Protein AF-R1G484-F1 (afdb_monomer)

Radius of gyration: 24.35 Å; Cα contacts (8 Å, |Δi|>4): 413; chains: 1; bounding box: 85×42×66 Å

Sequence (309 aa):
MDLLTDSPEEPVSDPAPTRPARVRVLLAAALGPLVTGYTAVAAGLALIALTAGRAVFSDTGVLLAAAPGWLAAHQVRLAIGGHPLGMLPLLPTLGVVALAARTASGAARRLGCRSFREALPVLVTITGAHAVFGLVVALCAQGSPVTANPVTAFVVPGLLAAAASCAGITRACGLPDVVEERLDPLALRGLRTGALGLAVLVACGAAVFTVATAVSWKTVSDVYEPGFGTSFGLFLLSVLYLPNAVAAALSFVTGPGFSIGGLDVGVFAYRGGAVPGVPLLGGLPEHHAGWWPALLVLPAAAGALAGWT

Foldseek 3Di:
DDDPPPDPPDPPDDDQDDPVLLVVLLVCLLCVLVVVLLVVQLVVQQVLQVQPPPHDDDSVVSSLVSLVVSLLLLVFFKAAQNHTDPDGQPQSVVVSLQSLLQSLLVSCVSRVPQAPVSSVSSLCSNLQSQLVSQLVSQVVCPPPSMHGDSNSSNPRSSVSSNVSSQNSSCVRRNHHPVVVVVDDPVNVLLVVLVVVLVVLLLVLLLVQLVVLLVVLVVLLVVLQDPGRSSNVVLVVVLVSNSSVSSVQSSCQLCFNHDDADQWTDHLVDTDDDDHDSGSSCSSPDPDHDPCSVVSVVSSVVSVVVSVVD

Organism: NCBI:txid1292037

pLDDT: mean 91.33, std 9.64, range [45.91, 98.75]

Mean predicted aligned error: 6.43 Å

InterPro domains:
  IPR045931 Cell division protein PerM [PF19877] (47-308)

Nearest PDB structures (foldseek):
  3vvo-assembly1_A  TM=2.211E-01  e=2.227E+00  Pyrococcus furiosus
  7lpd-assembly1_A  TM=2.829E-01  e=5.279E+00  Rattus norvegicus

Solvent-accessible surface area (backbone atoms only — not comparable to full-atom values): 15954 Å² total; per-residue (Å²): 138,84,79,80,80,79,70,81,77,74,80,79,72,79,77,78,71,49,71,72,58,49,52,52,45,46,50,48,42,29,46,46,52,53,53,54,48,35,49,50,39,22,50,51,49,43,53,42,36,74,40,26,91,84,53,84,76,46,72,68,57,31,56,60,51,13,48,62,46,41,38,33,29,43,67,28,61,39,24,51,81,83,42,71,51,69,94,62,46,41,40,50,31,56,50,54,35,52,45,32,12,50,37,30,21,50,39,31,58,76,61,66,34,73,37,36,76,69,30,42,64,51,39,52,42,32,14,50,41,36,14,51,49,31,25,50,49,22,60,70,24,62,94,46,68,57,33,42,55,40,67,51,24,22,48,40,31,16,52,48,35,34,54,19,15,50,56,14,31,34,74,61,26,38,66,45,67,80,54,54,79,69,50,52,72,67,55,56,49,50,53,51,36,49,52,50,29,50,50,49,42,47,50,51,8,38,50,52,41,51,50,35,35,60,76,26,38,66,55,24,56,69,53,53,56,97,48,71,22,62,34,49,45,47,50,50,52,31,59,34,31,40,57,49,50,24,50,39,33,27,31,26,41,68,49,82,17,43,74,49,90,60,21,37,48,36,41,88,49,66,39,81,47,72,67,79,91,44,46,72,56,32,36,60,77,90,66,80,55,94,63,45,56,63,46,45,51,56,50,52,49,36,49,53,58,40,72,73,110

Secondary structure (DSSP, 8-state):
------------PPPPPPHHHHHHHHHHHHHHHHHHHHHHHHHHHHHHHHH-TT----HHHHHHHHHHHHHHHTTPPEEETTEEP-S--HHHHHHHHHHHHHHHHHHHHHTT--STTTTHHHHHHHHHHHHHHHHHHHHHTTTSSEEE-HHHHHHHHHHHHHHHHHHHHHHHH-S-HHHHTT--HHHHHHHHHHHHHHHHHHHHHHHHHHHHHHHTHHHHHHTSPSSHHHHHHHHHHHHHTHHHHHHHHHHHHTSS-EEETTEEE-SS-EE-------GGGTT--SS--TTGGGGGHHHHHHHHHHHH-

Structure (mmCIF, N/CA/C/O backbone):
data_AF-R1G484-F1
#
_entry.id   AF-R1G484-F1
#
loop_
_atom_site.group_PDB
_atom_site.id
_atom_site.type_symbol
_atom_site.label_atom_id
_atom_site.label_alt_id
_atom_site.label_comp_id
_atom_site.label_asym_id
_atom_site.label_entity_id
_atom_site.label_seq_id
_atom_site.pdbx_PDB_ins_code
_atom_site.Cartn_x
_atom_site.Cartn_y
_atom_site.Cartn_z
_atom_site.occupancy
_atom_site.B_iso_or_equiv
_atom_site.auth_seq_id
_atom_site.auth_comp_id
_atom_site.auth_asym_id
_atom_site.auth_atom_id
_atom_site.pdbx_PDB_model_num
ATOM 1 N N . MET A 1 1 ? -57.219 -27.587 32.599 1.00 45.91 1 MET A N 1
ATOM 2 C CA . MET A 1 1 ? -56.778 -27.074 31.285 1.00 45.91 1 MET A CA 1
ATOM 3 C C . MET A 1 1 ? -55.932 -25.855 31.594 1.00 45.91 1 MET A C 1
ATOM 5 O O . MET A 1 1 ? -56.411 -24.734 31.509 1.00 45.91 1 MET A O 1
ATOM 9 N N . ASP A 1 2 ? -54.727 -26.119 32.102 1.00 46.44 2 ASP A N 1
ATOM 10 C CA . ASP A 1 2 ? -53.779 -25.099 32.544 1.00 46.44 2 ASP A CA 1
ATOM 11 C C . ASP A 1 2 ? -53.031 -24.576 31.323 1.00 46.44 2 ASP A C 1
ATOM 13 O O . ASP A 1 2 ? -52.266 -25.291 30.675 1.00 46.44 2 ASP A O 1
ATOM 17 N N . LEU A 1 3 ? -53.337 -23.332 30.968 1.00 50.00 3 LEU A N 1
ATOM 18 C CA . LEU A 1 3 ? -52.654 -22.576 29.932 1.00 50.00 3 LEU A CA 1
ATOM 19 C C . LEU A 1 3 ? -51.286 -22.151 30.475 1.00 50.00 3 LEU A C 1
ATOM 21 O O . LEU A 1 3 ? -51.179 -21.200 31.244 1.00 50.00 3 LEU A O 1
ATOM 25 N N . LEU A 1 4 ? -50.249 -22.884 30.066 1.00 53.34 4 LEU A N 1
ATOM 26 C CA . LEU A 1 4 ? -48.850 -22.469 30.134 1.00 53.34 4 LEU A CA 1
ATOM 27 C C . LEU A 1 4 ? -48.689 -21.150 29.366 1.00 53.34 4 LEU A C 1
ATOM 29 O O . LEU A 1 4 ? -48.627 -21.133 28.138 1.00 53.34 4 LEU A O 1
ATOM 33 N N . THR A 1 5 ? -48.652 -20.035 30.091 1.00 56.41 5 THR A N 1
ATOM 34 C CA . THR A 1 5 ? -48.144 -18.762 29.580 1.00 56.41 5 THR A CA 1
ATOM 35 C C . THR A 1 5 ? -46.628 -18.870 29.489 1.00 56.41 5 THR A C 1
ATOM 37 O O . THR A 1 5 ? -45.923 -18.674 30.478 1.00 56.41 5 THR A O 1
ATOM 40 N N . ASP A 1 6 ? -46.150 -19.240 28.307 1.00 55.50 6 ASP A N 1
ATOM 41 C CA . ASP A 1 6 ? -44.748 -19.142 27.921 1.00 55.50 6 ASP A CA 1
ATOM 42 C C . ASP A 1 6 ? -44.412 -17.650 27.765 1.00 55.50 6 ASP A C 1
ATOM 44 O O . ASP A 1 6 ? -44.771 -17.003 26.778 1.00 55.50 6 ASP A O 1
ATOM 48 N N . SER A 1 7 ? -43.850 -17.056 28.818 1.00 60.28 7 SER A N 1
ATOM 49 C CA . SER A 1 7 ? -43.328 -15.691 28.774 1.00 60.28 7 SER A CA 1
ATOM 50 C C . SER A 1 7 ? -42.097 -15.694 27.866 1.00 60.28 7 SER A C 1
ATOM 52 O O . SER A 1 7 ? -41.195 -16.490 28.119 1.00 60.28 7 SER A O 1
ATOM 54 N N . PRO A 1 8 ? -42.009 -14.830 26.840 1.00 58.59 8 PRO A N 1
ATOM 55 C CA . PRO A 1 8 ? -40.839 -14.801 25.974 1.00 58.59 8 PRO A CA 1
ATOM 56 C C . PRO A 1 8 ? -39.608 -14.446 26.817 1.00 58.59 8 PRO A C 1
ATOM 58 O O . PRO A 1 8 ? -39.553 -13.360 27.395 1.00 58.59 8 PRO A O 1
ATOM 61 N N . GLU A 1 9 ? -38.645 -15.367 26.917 1.00 57.41 9 GLU A N 1
ATOM 62 C CA . GLU A 1 9 ? -37.331 -15.096 27.503 1.00 57.41 9 GLU A CA 1
ATOM 63 C C . GLU A 1 9 ? -36.725 -13.889 26.779 1.00 57.41 9 GLU A C 1
ATOM 65 O O . GLU A 1 9 ? -36.392 -13.957 25.592 1.00 57.41 9 GLU A O 1
ATOM 70 N N . GLU A 1 10 ? -36.608 -12.755 27.478 1.00 59.72 10 GLU A N 1
ATOM 71 C CA . GLU A 1 10 ? -35.834 -11.631 26.967 1.00 59.72 10 GLU A CA 1
ATOM 72 C C . GLU A 1 10 ? -34.407 -12.124 26.690 1.00 59.72 10 GLU A C 1
ATOM 74 O O . GLU A 1 10 ? -33.797 -12.754 27.562 1.00 59.72 10 GLU A O 1
ATOM 79 N N . PRO A 1 11 ? -33.845 -11.859 25.498 1.00 54.53 11 PRO A N 1
ATOM 80 C CA . PRO A 1 11 ? -32.488 -12.274 25.196 1.00 54.53 11 PRO A CA 1
ATOM 81 C C . PRO A 1 11 ? -31.546 -11.600 26.193 1.00 54.53 11 PRO A C 1
ATOM 83 O O . PRO A 1 11 ? -31.390 -10.377 26.183 1.00 54.53 11 PRO A O 1
ATOM 86 N N . VAL A 1 12 ? -30.924 -12.407 27.057 1.00 59.28 12 VAL A N 1
ATOM 87 C CA . VAL A 1 12 ? -29.908 -11.973 28.019 1.00 59.28 12 VAL A CA 1
ATOM 88 C C . VAL A 1 12 ? -28.834 -11.208 27.250 1.00 59.28 12 VAL A C 1
ATOM 90 O O . VAL A 1 12 ? -28.049 -11.788 26.501 1.00 59.28 12 VAL A O 1
ATOM 93 N N . SER A 1 13 ? -28.825 -9.881 27.383 1.00 61.78 13 SER A N 1
ATOM 94 C CA . SER A 1 13 ? -27.806 -9.051 26.755 1.00 61.78 13 SER A CA 1
ATOM 95 C C . SER A 1 13 ? -26.466 -9.357 27.412 1.00 61.78 13 SER A C 1
ATOM 97 O O . SER A 1 13 ? -26.342 -9.183 28.628 1.00 61.78 13 SER A O 1
ATOM 99 N N . ASP A 1 14 ? -25.473 -9.781 26.627 1.00 66.81 14 ASP A N 1
ATOM 100 C CA . ASP A 1 14 ? -24.121 -10.003 27.140 1.00 66.81 14 ASP A CA 1
ATOM 101 C C . ASP A 1 14 ? -23.646 -8.773 27.937 1.00 66.81 14 ASP A C 1
ATOM 103 O O . ASP A 1 14 ? -23.777 -7.635 27.462 1.00 66.81 14 ASP A O 1
ATOM 107 N N . PRO A 1 15 ? -23.102 -8.965 29.152 1.00 69.12 15 PRO A N 1
ATOM 108 C CA . PRO A 1 15 ? -22.669 -7.857 29.983 1.00 69.12 15 PRO A CA 1
ATOM 109 C C . PRO A 1 15 ? -21.567 -7.059 29.279 1.00 69.12 15 PRO A C 1
ATOM 111 O O . PRO A 1 15 ? -20.618 -7.618 28.723 1.00 69.12 15 PRO A O 1
ATOM 114 N N . ALA A 1 16 ? -21.677 -5.728 29.336 1.00 76.38 16 ALA A N 1
ATOM 115 C CA . ALA A 1 16 ? -20.684 -4.829 28.760 1.00 76.38 16 ALA A CA 1
ATOM 116 C C . ALA A 1 16 ? -19.271 -5.141 29.304 1.00 76.38 16 ALA A C 1
ATOM 118 O O . ALA A 1 16 ? -19.112 -5.434 30.496 1.00 76.38 16 ALA A O 1
ATOM 119 N N . PRO A 1 17 ? -18.219 -5.055 28.467 1.00 80.50 17 PRO A N 1
ATOM 120 C CA . PRO A 1 17 ? -16.871 -5.424 28.877 1.00 80.50 17 PRO A CA 1
ATOM 121 C C . PRO A 1 17 ? -16.382 -4.554 30.037 1.00 80.50 17 PRO A C 1
ATOM 123 O O . PRO A 1 17 ? -16.516 -3.327 30.039 1.00 80.50 17 PRO A O 1
ATOM 126 N N . THR A 1 18 ? -15.737 -5.191 31.013 1.00 89.06 18 THR A N 1
ATOM 127 C CA . THR A 1 18 ? -15.148 -4.490 32.158 1.00 89.06 18 THR A CA 1
ATOM 128 C C . THR A 1 18 ? -14.039 -3.529 31.706 1.00 89.06 18 THR A C 1
ATOM 130 O O . THR A 1 18 ? -13.366 -3.748 30.694 1.00 89.06 18 THR A O 1
ATOM 133 N N . ARG A 1 19 ? -13.789 -2.458 32.476 1.00 90.31 19 ARG A N 1
ATOM 134 C CA . ARG A 1 19 ? -12.693 -1.502 32.208 1.00 90.31 19 ARG A CA 1
ATOM 135 C C . ARG A 1 19 ? -11.336 -2.170 31.905 1.00 90.31 19 ARG A C 1
ATOM 137 O O . ARG A 1 19 ? -10.742 -1.808 30.889 1.00 90.31 19 ARG A O 1
ATOM 144 N N . PRO A 1 20 ? -10.836 -3.141 32.699 1.00 92.31 20 PRO A N 1
ATOM 145 C CA . PRO A 1 20 ? -9.557 -3.788 32.399 1.00 92.31 20 PRO A CA 1
ATOM 146 C C . PRO A 1 20 ? -9.595 -4.606 31.101 1.00 92.31 20 PRO A C 1
ATOM 148 O O . PRO A 1 20 ? -8.614 -4.611 30.356 1.00 92.31 20 PRO A O 1
ATOM 151 N N . ALA A 1 21 ? -10.719 -5.255 30.780 1.00 91.75 21 ALA A N 1
ATOM 152 C CA . ALA A 1 21 ? -10.876 -5.962 29.510 1.00 91.75 21 ALA A CA 1
ATOM 153 C C . ALA A 1 21 ? -10.823 -4.990 28.321 1.00 91.75 21 ALA A C 1
ATOM 155 O O . ALA A 1 21 ? -10.115 -5.247 27.346 1.00 91.75 21 ALA A O 1
ATOM 156 N N . ARG A 1 22 ? -11.482 -3.830 28.436 1.00 94.31 22 ARG A N 1
ATOM 157 C CA . ARG A 1 22 ? -11.455 -2.781 27.408 1.00 94.31 22 ARG A CA 1
ATOM 158 C C . ARG A 1 22 ? -10.043 -2.259 27.149 1.00 94.31 22 ARG A C 1
ATOM 160 O O . ARG A 1 22 ? -9.629 -2.185 25.995 1.00 94.31 22 ARG A O 1
ATOM 167 N N . VAL A 1 23 ? -9.288 -1.953 28.207 1.00 96.25 23 VAL A N 1
ATOM 168 C CA . VAL A 1 23 ? -7.892 -1.493 28.094 1.00 96.25 23 VAL A CA 1
ATOM 169 C C . VAL A 1 23 ? -7.020 -2.541 27.401 1.00 96.25 23 VAL A C 1
ATOM 171 O O . VAL A 1 23 ? -6.266 -2.196 26.495 1.00 96.25 23 VAL A O 1
ATOM 174 N N . ARG A 1 24 ? -7.159 -3.825 27.756 1.00 96.94 24 ARG A N 1
ATOM 175 C CA . ARG A 1 24 ? -6.406 -4.916 27.112 1.00 96.94 24 ARG A CA 1
ATOM 176 C C . ARG A 1 24 ? -6.698 -5.027 25.618 1.00 96.94 24 ARG A C 1
ATOM 178 O O . ARG A 1 24 ? -5.766 -5.208 24.839 1.00 96.94 24 ARG A O 1
ATOM 185 N N . VAL A 1 25 ? -7.964 -4.914 25.212 1.00 97.50 25 VAL A N 1
ATOM 186 C CA . VAL A 1 25 ? -8.344 -4.964 23.791 1.00 97.50 25 VAL A CA 1
ATOM 187 C C . VAL A 1 25 ? -7.767 -3.773 23.031 1.00 97.50 25 VAL A C 1
ATOM 189 O O . VAL A 1 25 ? -7.199 -3.966 21.959 1.00 97.50 25 VAL A O 1
ATOM 192 N N . LEU A 1 26 ? -7.857 -2.564 23.590 1.00 97.69 26 LEU A N 1
ATOM 193 C CA . LEU A 1 26 ? -7.294 -1.362 22.969 1.00 97.69 26 LEU A CA 1
ATOM 194 C C . LEU A 1 26 ? -5.767 -1.435 22.859 1.00 97.69 26 LEU A C 1
ATOM 196 O O . LEU A 1 26 ? -5.220 -1.128 21.804 1.00 97.69 26 LEU A O 1
ATOM 200 N N . LEU A 1 27 ? -5.080 -1.911 23.901 1.00 97.62 27 LEU A N 1
ATOM 201 C CA . LEU A 1 27 ? -3.629 -2.091 23.881 1.00 97.62 27 LEU A CA 1
ATOM 202 C C . LEU A 1 27 ? -3.200 -3.132 22.837 1.00 97.62 27 LEU A C 1
ATOM 204 O O . LEU A 1 27 ? -2.270 -2.891 22.071 1.00 97.62 27 LEU A O 1
ATOM 208 N N . ALA A 1 28 ? -3.904 -4.264 22.761 1.00 97.62 28 ALA A N 1
ATOM 209 C CA . ALA A 1 28 ? -3.649 -5.282 21.746 1.00 97.62 28 ALA A CA 1
ATOM 210 C C . ALA A 1 28 ? -3.916 -4.757 20.325 1.00 97.62 28 ALA A C 1
ATOM 212 O O . ALA A 1 28 ? -3.154 -5.057 19.408 1.00 97.62 28 ALA A O 1
ATOM 213 N N . ALA A 1 29 ? -4.961 -3.946 20.140 1.00 97.38 29 ALA A N 1
ATOM 214 C CA . ALA A 1 29 ? -5.272 -3.313 18.860 1.00 97.38 29 ALA A CA 1
ATOM 215 C C . ALA A 1 29 ? -4.218 -2.270 18.452 1.00 97.38 29 ALA A C 1
ATOM 217 O O . ALA A 1 29 ? -3.897 -2.175 17.270 1.00 97.38 29 ALA A O 1
ATOM 218 N N . ALA A 1 30 ? -3.664 -1.531 19.418 1.00 97.06 30 ALA A N 1
ATOM 219 C CA . ALA A 1 30 ? -2.594 -0.561 19.205 1.00 97.06 30 ALA A CA 1
ATOM 220 C C . ALA A 1 30 ? -1.276 -1.237 18.814 1.00 97.06 30 ALA A C 1
ATOM 222 O O . ALA A 1 30 ? -0.682 -0.901 17.795 1.00 97.06 30 ALA A O 1
ATOM 223 N N . LEU A 1 31 ? -0.817 -2.185 19.637 1.00 98.00 31 LEU A N 1
ATOM 224 C CA . LEU A 1 31 ? 0.526 -2.756 19.539 1.00 98.00 31 LEU A CA 1
ATOM 225 C C . LEU A 1 31 ? 0.607 -3.920 18.554 1.00 98.00 31 LEU A C 1
ATOM 227 O O . LEU A 1 31 ? 1.648 -4.111 17.932 1.00 98.00 31 LEU A O 1
ATOM 231 N N . GLY A 1 32 ? -0.474 -4.688 18.394 1.00 97.50 32 GLY A N 1
ATOM 232 C CA . GLY A 1 32 ? -0.505 -5.876 17.540 1.00 97.50 32 GLY A CA 1
ATOM 233 C C . GLY A 1 32 ? -0.027 -5.592 16.112 1.00 97.50 32 GLY A C 1
ATOM 234 O O . GLY A 1 32 ? 0.962 -6.189 15.695 1.00 97.50 32 GLY A O 1
ATOM 235 N N . PRO A 1 33 ? -0.649 -4.649 15.376 1.00 97.44 33 PRO A N 1
ATOM 236 C CA . PRO A 1 33 ? -0.211 -4.290 14.029 1.00 97.44 33 PRO A CA 1
ATOM 237 C C . PRO A 1 33 ? 1.232 -3.783 13.954 1.00 97.44 33 PRO A C 1
ATOM 239 O O . PRO A 1 33 ? 1.942 -4.132 13.013 1.00 97.44 33 PRO A O 1
ATOM 242 N N . LEU A 1 34 ? 1.676 -3.001 14.945 1.00 97.94 34 LEU A N 1
ATOM 243 C CA . LEU A 1 34 ? 3.036 -2.458 14.990 1.00 97.94 34 LEU A CA 1
ATOM 244 C C . LEU A 1 34 ? 4.065 -3.580 15.107 1.00 97.94 34 LEU A C 1
ATOM 246 O O . LEU A 1 34 ? 4.967 -3.669 14.277 1.00 97.94 34 LEU A O 1
ATOM 250 N N . VAL A 1 35 ? 3.885 -4.465 16.092 1.00 97.69 35 VAL A N 1
ATOM 251 C CA . VAL A 1 35 ? 4.778 -5.603 16.339 1.00 97.69 35 VAL A CA 1
ATOM 252 C C . VAL A 1 35 ? 4.749 -6.558 15.155 1.00 97.69 35 VAL A C 1
ATOM 254 O O . VAL A 1 35 ? 5.799 -6.883 14.618 1.00 97.69 35 VAL A O 1
ATOM 257 N N . THR A 1 36 ? 3.565 -6.963 14.687 1.00 97.88 36 THR A N 1
ATOM 258 C CA . THR A 1 36 ? 3.448 -7.867 13.536 1.00 97.88 36 THR A CA 1
ATOM 259 C C . THR A 1 36 ? 4.088 -7.274 12.281 1.00 97.88 36 THR A C 1
ATOM 261 O O . THR A 1 36 ? 4.829 -7.976 11.598 1.00 97.88 36 THR A O 1
ATOM 264 N N . GLY A 1 37 ? 3.854 -5.992 11.988 1.00 97.00 37 GLY A N 1
ATOM 265 C CA . GLY A 1 37 ? 4.465 -5.315 10.845 1.00 97.00 37 GLY A CA 1
ATOM 266 C C . GLY A 1 37 ? 5.987 -5.233 10.966 1.00 97.00 37 GLY A C 1
ATOM 267 O O . GLY A 1 37 ? 6.695 -5.562 10.018 1.00 97.00 37 GLY A O 1
ATOM 268 N N . TYR A 1 38 ? 6.499 -4.855 12.139 1.00 97.44 38 TYR A N 1
ATOM 269 C CA . TYR A 1 38 ? 7.939 -4.758 12.387 1.00 97.44 38 TYR A CA 1
ATOM 270 C C . TYR A 1 38 ? 8.621 -6.122 12.279 1.00 97.44 38 TYR A C 1
ATOM 272 O O . TYR A 1 38 ? 9.627 -6.262 11.586 1.00 97.44 38 TYR A O 1
ATOM 280 N N . THR A 1 39 ? 8.043 -7.148 12.908 1.00 97.19 39 THR A N 1
ATOM 281 C CA . THR A 1 39 ? 8.541 -8.523 12.842 1.00 97.19 39 THR A CA 1
ATOM 282 C C . THR A 1 39 ? 8.493 -9.068 11.420 1.00 97.19 39 THR A C 1
ATOM 284 O O . THR A 1 39 ? 9.441 -9.727 11.014 1.00 97.19 39 THR A O 1
ATOM 287 N N . ALA A 1 40 ? 7.451 -8.777 10.635 1.00 97.00 40 ALA A N 1
ATOM 288 C CA . ALA A 1 40 ? 7.377 -9.212 9.240 1.00 97.00 40 ALA A CA 1
ATOM 289 C C . ALA A 1 40 ? 8.494 -8.591 8.383 1.00 97.00 40 ALA A C 1
ATOM 291 O O . ALA A 1 40 ? 9.138 -9.298 7.607 1.00 97.00 40 ALA A O 1
ATOM 292 N N . VAL A 1 41 ? 8.769 -7.293 8.558 1.00 96.38 41 VAL A N 1
ATOM 293 C CA . VAL A 1 41 ? 9.888 -6.615 7.883 1.00 96.38 41 VAL A CA 1
ATOM 294 C C . VAL A 1 41 ? 11.227 -7.198 8.336 1.00 96.38 41 VAL A C 1
ATOM 296 O O . VAL A 1 41 ? 12.044 -7.566 7.493 1.00 96.38 41 VAL A O 1
ATOM 299 N N . ALA A 1 42 ? 11.443 -7.335 9.647 1.00 95.69 42 ALA A N 1
ATOM 300 C CA . ALA A 1 42 ? 12.666 -7.909 10.202 1.00 95.69 42 ALA A CA 1
ATOM 301 C C . ALA A 1 42 ? 12.896 -9.346 9.710 1.00 95.69 42 ALA A C 1
ATOM 303 O O . ALA A 1 42 ? 14.005 -9.681 9.311 1.00 95.69 42 ALA A O 1
ATOM 304 N N . ALA A 1 43 ? 11.853 -10.178 9.666 1.00 94.44 43 ALA A N 1
ATOM 305 C CA . ALA A 1 43 ? 11.929 -11.546 9.162 1.00 94.44 43 ALA A CA 1
ATOM 306 C C . ALA A 1 43 ? 12.272 -11.588 7.665 1.00 94.44 43 ALA A C 1
ATOM 308 O O . ALA A 1 43 ? 13.098 -12.399 7.253 1.00 94.44 43 ALA A O 1
ATOM 309 N N . GLY A 1 44 ? 11.691 -10.696 6.854 1.00 92.06 44 GLY A N 1
ATOM 310 C CA . GLY A 1 44 ? 12.041 -10.567 5.438 1.00 92.06 44 GLY A CA 1
ATOM 311 C C . GLY A 1 44 ? 13.505 -10.167 5.237 1.00 92.06 44 GLY A C 1
ATOM 312 O O . GLY A 1 44 ? 14.216 -10.802 4.462 1.00 92.06 44 GLY A O 1
ATOM 313 N N . LEU A 1 45 ? 13.982 -9.166 5.983 1.00 91.25 45 LEU A N 1
ATOM 314 C CA . LEU A 1 45 ? 15.384 -8.739 5.948 1.00 91.25 45 LEU A CA 1
ATOM 315 C C . LEU A 1 45 ? 16.335 -9.832 6.452 1.00 91.25 45 LEU A C 1
ATOM 317 O O . LEU A 1 45 ? 17.376 -10.050 5.836 1.00 91.25 45 LEU A O 1
ATOM 321 N N . ALA A 1 46 ? 15.969 -10.553 7.516 1.00 91.12 46 ALA A N 1
ATOM 322 C CA . ALA A 1 46 ? 16.727 -11.697 8.013 1.00 91.12 46 ALA A CA 1
ATOM 323 C C . ALA A 1 46 ? 16.842 -12.782 6.942 1.00 91.12 46 ALA A C 1
ATOM 325 O O . ALA A 1 46 ? 17.937 -13.266 6.681 1.00 91.12 46 ALA A O 1
ATOM 326 N N . LEU A 1 47 ? 15.735 -13.132 6.282 1.00 89.94 47 LEU A N 1
ATOM 327 C CA . LEU A 1 47 ? 15.721 -14.145 5.230 1.00 89.94 47 LEU A CA 1
ATOM 328 C C . LEU A 1 47 ? 16.621 -13.750 4.050 1.00 89.94 47 LEU A C 1
ATOM 330 O O . LEU A 1 47 ? 17.376 -14.579 3.544 1.00 89.94 47 LEU A O 1
ATOM 334 N N . ILE A 1 48 ? 16.596 -12.479 3.641 1.00 87.38 48 ILE A N 1
ATOM 335 C CA . ILE A 1 48 ? 17.505 -11.962 2.608 1.00 87.38 48 ILE A CA 1
ATOM 336 C C . ILE A 1 48 ? 18.961 -12.046 3.085 1.00 87.38 48 ILE A C 1
ATOM 338 O O . ILE A 1 48 ? 19.813 -12.554 2.363 1.00 87.38 48 ILE A O 1
ATOM 342 N N . ALA A 1 49 ? 19.256 -11.600 4.307 1.00 87.12 49 ALA A N 1
ATOM 343 C CA . ALA A 1 49 ? 20.612 -11.613 4.851 1.00 87.12 49 ALA A CA 1
ATOM 344 C C . ALA A 1 49 ? 21.172 -13.038 5.013 1.00 87.12 49 ALA A C 1
ATOM 346 O O . ALA A 1 49 ? 22.346 -13.260 4.736 1.00 87.12 49 ALA A O 1
ATOM 347 N N . LEU A 1 50 ? 20.337 -14.005 5.405 1.00 88.25 50 LEU A N 1
ATOM 348 C CA . LEU A 1 50 ? 20.711 -15.417 5.551 1.00 88.25 50 LEU A CA 1
ATOM 349 C C . LEU A 1 50 ? 20.937 -16.116 4.208 1.00 88.25 50 LEU A C 1
ATOM 351 O O . LEU A 1 50 ? 21.714 -17.064 4.127 1.00 88.25 50 LEU A O 1
ATOM 355 N N . THR A 1 51 ? 20.248 -15.677 3.156 1.00 85.44 51 THR A N 1
ATOM 356 C CA . THR A 1 51 ? 20.396 -16.258 1.815 1.00 85.44 51 THR A CA 1
ATOM 357 C C . THR A 1 51 ? 21.509 -15.584 1.013 1.00 85.44 51 THR A C 1
ATOM 359 O O . THR A 1 51 ? 22.066 -16.199 0.102 1.00 85.44 51 THR A O 1
ATOM 362 N N . ALA A 1 52 ? 21.884 -14.350 1.361 1.00 80.50 52 ALA A N 1
ATOM 363 C CA . ALA A 1 52 ? 22.958 -13.602 0.724 1.00 80.50 52 ALA A CA 1
ATOM 364 C C . ALA A 1 52 ? 24.338 -14.212 1.034 1.00 80.50 52 ALA A C 1
ATOM 366 O O . ALA A 1 52 ? 24.911 -13.996 2.096 1.00 80.50 52 ALA A O 1
ATOM 367 N N . GLY A 1 53 ? 24.932 -14.906 0.058 1.00 69.69 53 GLY A N 1
ATOM 368 C CA . GLY A 1 53 ? 26.207 -15.625 0.226 1.00 69.69 53 GLY A CA 1
ATOM 369 C C . GLY A 1 53 ? 27.446 -14.767 0.535 1.00 69.69 53 GLY A C 1
ATOM 370 O O . GLY A 1 53 ? 28.524 -15.317 0.729 1.00 69.69 53 GLY A O 1
ATOM 371 N N . ARG A 1 54 ? 27.321 -13.434 0.565 1.00 67.62 54 ARG A N 1
ATOM 372 C CA . ARG A 1 54 ? 28.399 -12.488 0.916 1.00 67.62 54 ARG A CA 1
ATOM 373 C C . ARG A 1 54 ? 28.042 -11.551 2.076 1.00 67.62 54 ARG A C 1
ATOM 375 O O . ARG A 1 54 ? 28.839 -10.673 2.398 1.00 67.62 54 ARG A O 1
ATOM 382 N N . ALA A 1 55 ? 26.860 -11.685 2.677 1.00 70.75 55 ALA A N 1
ATOM 383 C CA . ALA A 1 55 ? 26.459 -10.829 3.788 1.00 70.75 55 ALA A CA 1
ATOM 384 C C . ALA A 1 55 ? 26.987 -11.384 5.116 1.00 70.75 55 ALA A C 1
ATOM 386 O O . ALA A 1 55 ? 26.866 -12.575 5.396 1.00 70.75 55 ALA A O 1
ATOM 387 N N . VAL A 1 56 ? 27.534 -10.511 5.964 1.00 75.38 56 VAL A N 1
ATOM 388 C CA . VAL A 1 56 ? 27.762 -10.843 7.375 1.00 75.38 56 VAL A CA 1
ATOM 389 C C . VAL A 1 56 ? 26.436 -10.646 8.096 1.00 75.38 56 VAL A C 1
ATOM 391 O O . VAL A 1 56 ? 25.962 -9.519 8.246 1.00 75.38 56 VAL A O 1
ATOM 394 N N . PHE A 1 57 ? 25.811 -11.748 8.495 1.00 83.69 57 PHE A N 1
ATOM 395 C CA . PHE A 1 57 ? 24.545 -11.705 9.212 1.00 83.69 57 PHE A CA 1
ATOM 396 C C . PHE A 1 57 ? 24.723 -11.052 10.593 1.00 83.69 57 PHE A C 1
ATOM 398 O O . PHE A 1 57 ? 25.670 -11.348 11.320 1.00 83.69 57 PHE A O 1
ATOM 405 N N . SER A 1 58 ? 23.805 -10.154 10.951 1.00 87.88 58 SER A N 1
ATOM 406 C CA . SER A 1 58 ? 23.784 -9.471 12.244 1.00 87.88 58 SER A CA 1
ATOM 407 C C . SER A 1 58 ? 22.344 -9.305 12.709 1.00 87.88 58 SER A C 1
ATOM 409 O O . SER A 1 58 ? 21.581 -8.567 12.084 1.00 87.88 58 SER A O 1
ATOM 411 N N . ASP A 1 59 ? 21.989 -9.939 13.827 1.00 86.88 59 ASP A N 1
ATOM 412 C CA . ASP A 1 59 ? 20.652 -9.830 14.426 1.00 86.88 59 ASP A CA 1
ATOM 413 C C . ASP A 1 59 ? 20.298 -8.374 14.739 1.00 86.88 59 ASP A C 1
ATOM 415 O O . ASP A 1 59 ? 19.247 -7.865 14.343 1.00 86.88 59 ASP A O 1
ATOM 419 N N . THR A 1 60 ? 21.222 -7.665 15.391 1.00 88.44 60 THR A N 1
ATOM 420 C CA . THR A 1 60 ? 21.072 -6.243 15.713 1.00 88.44 60 THR A CA 1
ATOM 421 C C . THR A 1 60 ? 20.948 -5.402 14.446 1.00 88.44 60 THR A C 1
ATOM 423 O O . THR A 1 60 ? 20.105 -4.510 14.387 1.00 88.44 60 THR A O 1
ATOM 426 N N . GLY A 1 61 ? 21.739 -5.701 13.410 1.00 87.31 61 GLY A N 1
ATOM 427 C CA . GLY A 1 61 ? 21.661 -5.011 12.123 1.00 87.31 61 GLY A CA 1
ATOM 428 C C . GLY A 1 61 ? 20.298 -5.178 11.450 1.00 87.31 61 GLY A C 1
ATOM 429 O O . GLY A 1 61 ? 19.716 -4.193 10.999 1.00 87.31 61 GLY A O 1
ATOM 430 N N . VAL A 1 62 ? 19.749 -6.396 11.444 1.00 91.25 62 VAL A N 1
ATOM 431 C CA . VAL A 1 62 ? 18.412 -6.690 10.903 1.00 91.25 62 VAL A CA 1
ATOM 432 C C . VAL A 1 62 ? 17.331 -5.950 11.683 1.00 91.25 62 VAL A C 1
ATOM 434 O O . VAL A 1 62 ? 16.462 -5.318 11.078 1.00 91.25 62 VAL A O 1
ATOM 437 N N . LEU A 1 63 ? 17.386 -5.994 13.016 1.00 90.94 63 LEU A N 1
ATOM 438 C CA . LEU A 1 63 ? 16.416 -5.300 13.857 1.00 90.94 63 LEU A CA 1
ATOM 439 C C . LEU A 1 63 ? 16.479 -3.790 13.638 1.00 90.94 63 LEU A C 1
ATOM 441 O O . LEU A 1 63 ? 15.431 -3.178 13.476 1.00 90.94 63 LEU A O 1
ATOM 445 N N . LEU A 1 64 ? 17.666 -3.187 13.566 1.00 91.06 64 LEU A N 1
ATOM 446 C CA . LEU A 1 64 ? 17.809 -1.755 13.289 1.00 91.06 64 LEU A CA 1
ATOM 447 C C . LEU A 1 64 ? 17.338 -1.388 11.872 1.00 91.06 64 LEU A C 1
ATOM 449 O O . LEU A 1 64 ? 16.677 -0.366 11.698 1.00 91.06 64 LEU A O 1
ATOM 453 N N . ALA A 1 65 ? 17.608 -2.230 10.871 1.00 91.94 65 ALA A N 1
ATOM 454 C CA . ALA A 1 65 ? 17.168 -2.019 9.489 1.00 91.94 65 ALA A CA 1
ATOM 455 C C . ALA A 1 65 ? 15.650 -2.203 9.299 1.00 91.94 65 ALA A C 1
ATOM 457 O O . ALA A 1 65 ? 15.059 -1.618 8.386 1.00 91.94 65 ALA A O 1
ATOM 458 N N . ALA A 1 66 ? 14.991 -2.960 10.177 1.00 95.38 66 ALA A N 1
ATOM 459 C CA . ALA A 1 66 ? 13.544 -3.121 10.140 1.00 95.38 66 ALA A CA 1
ATOM 460 C C . ALA A 1 66 ? 12.793 -1.820 10.457 1.00 95.38 66 ALA A C 1
ATOM 462 O O . ALA A 1 66 ? 11.679 -1.637 9.972 1.00 95.38 66 ALA A O 1
AT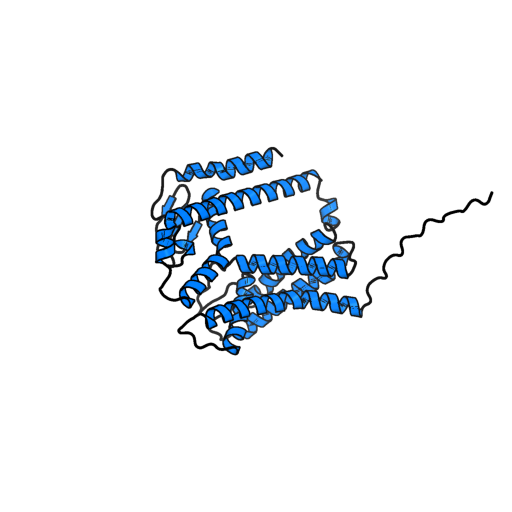OM 463 N N . ALA A 1 67 ? 13.400 -0.887 11.196 1.00 95.31 67 ALA A N 1
ATOM 464 C CA . ALA A 1 67 ? 12.784 0.395 11.526 1.00 95.31 67 ALA A CA 1
ATOM 465 C C . ALA A 1 67 ? 12.500 1.263 10.275 1.00 95.31 67 ALA A C 1
ATOM 467 O O . ALA A 1 67 ? 11.330 1.567 10.016 1.00 95.31 67 ALA A O 1
ATOM 468 N N . PRO A 1 68 ? 13.492 1.608 9.425 1.00 94.50 68 PRO A N 1
ATOM 469 C CA . PRO A 1 68 ? 13.211 2.284 8.160 1.00 94.50 68 PRO A CA 1
ATOM 470 C C . PRO A 1 68 ? 12.380 1.412 7.205 1.00 94.50 68 PRO A C 1
ATOM 472 O O . PRO A 1 68 ? 11.542 1.943 6.481 1.00 94.50 68 PRO A O 1
ATOM 475 N N . GLY A 1 69 ? 12.522 0.081 7.235 1.00 95.81 69 GLY A N 1
ATOM 476 C CA . GLY A 1 69 ? 11.663 -0.814 6.451 1.00 95.81 69 GLY A CA 1
ATOM 477 C C . GLY A 1 69 ? 10.178 -0.742 6.849 1.00 95.81 69 GLY A C 1
ATOM 478 O O . GLY A 1 69 ? 9.302 -0.762 5.984 1.00 95.81 69 GLY A O 1
ATOM 479 N N . TRP A 1 70 ? 9.877 -0.578 8.139 1.00 97.69 70 TRP A N 1
ATOM 480 C CA . TRP A 1 70 ? 8.517 -0.373 8.643 1.00 97.69 70 TRP A CA 1
ATOM 481 C C . TRP A 1 70 ? 7.934 0.961 8.161 1.00 97.69 70 TRP A C 1
ATOM 483 O O . TRP A 1 70 ? 6.779 1.012 7.731 1.00 97.69 70 TRP A O 1
ATOM 493 N N . LEU A 1 71 ? 8.743 2.026 8.163 1.00 97.44 71 LEU A N 1
ATOM 494 C CA . LEU A 1 71 ? 8.369 3.326 7.596 1.00 97.44 71 LEU A CA 1
ATOM 495 C C . LEU A 1 71 ? 8.092 3.225 6.087 1.00 97.44 71 LEU A C 1
ATOM 497 O O . LEU A 1 71 ? 7.067 3.724 5.619 1.00 97.44 71 LEU A O 1
ATOM 501 N N . ALA A 1 72 ? 8.943 2.514 5.340 1.00 97.06 72 ALA A N 1
ATOM 502 C CA . ALA A 1 72 ? 8.737 2.261 3.914 1.00 97.06 72 ALA A CA 1
ATOM 503 C C . ALA A 1 72 ? 7.433 1.497 3.642 1.00 97.06 72 ALA A C 1
ATOM 505 O O . ALA A 1 72 ? 6.696 1.848 2.720 1.00 97.06 72 ALA A O 1
ATOM 506 N N . ALA A 1 73 ? 7.096 0.504 4.473 1.00 97.44 73 ALA A N 1
ATOM 507 C CA . ALA A 1 73 ? 5.827 -0.214 4.364 1.00 97.44 73 ALA A CA 1
ATOM 508 C C . ALA A 1 73 ? 4.608 0.709 4.549 1.00 97.44 73 ALA A C 1
ATOM 510 O O . ALA A 1 73 ? 3.562 0.460 3.955 1.00 97.44 73 ALA A O 1
ATOM 511 N N . HIS A 1 74 ? 4.750 1.807 5.294 1.00 97.38 74 HIS A N 1
ATOM 512 C CA . HIS A 1 74 ? 3.723 2.838 5.463 1.00 97.38 74 HIS A CA 1
ATOM 513 C C . HIS A 1 74 ? 3.842 3.990 4.455 1.00 97.38 74 HIS A C 1
ATOM 515 O O . HIS A 1 74 ? 3.205 5.018 4.648 1.00 97.38 74 HIS A O 1
ATOM 521 N N . GLN A 1 75 ? 4.628 3.843 3.383 1.00 97.25 75 GLN A N 1
ATOM 522 C CA . GLN A 1 75 ? 4.839 4.874 2.355 1.00 97.25 75 GLN A CA 1
ATOM 523 C C . GLN A 1 75 ? 5.454 6.181 2.888 1.00 97.25 75 GLN A C 1
ATOM 525 O O . GLN A 1 75 ? 5.314 7.246 2.282 1.00 97.25 75 GLN A O 1
ATOM 530 N N . VAL A 1 76 ? 6.173 6.120 4.011 1.00 97.00 76 VAL A N 1
ATOM 531 C CA . VAL A 1 76 ? 6.973 7.253 4.485 1.00 97.00 76 VAL A CA 1
ATOM 532 C C . VAL A 1 76 ? 8.220 7.347 3.614 1.00 97.00 76 VAL A C 1
ATOM 534 O O . VAL A 1 76 ? 9.014 6.409 3.549 1.00 97.00 76 VAL A O 1
ATOM 537 N N . ARG A 1 77 ? 8.403 8.491 2.947 1.00 94.25 77 ARG A N 1
ATOM 538 C CA . ARG A 1 77 ? 9.557 8.725 2.075 1.00 94.25 77 ARG A CA 1
ATOM 539 C C . ARG A 1 77 ? 10.849 8.676 2.889 1.00 94.25 77 ARG A C 1
ATOM 541 O O . ARG A 1 77 ? 11.067 9.502 3.775 1.00 94.25 77 ARG A O 1
ATOM 548 N N . LEU A 1 78 ? 11.704 7.723 2.546 1.00 94.81 78 LEU A N 1
ATOM 549 C CA . LEU A 1 78 ? 13.037 7.589 3.118 1.00 94.81 78 LEU A CA 1
ATOM 550 C C . LEU A 1 78 ? 14.046 8.412 2.314 1.00 94.81 78 LEU A C 1
ATOM 552 O O . LEU A 1 78 ? 13.835 8.665 1.130 1.00 94.81 78 LEU A O 1
ATOM 556 N N . ALA A 1 79 ? 15.158 8.789 2.931 1.00 93.31 79 ALA A N 1
ATOM 557 C CA . ALA A 1 79 ? 16.327 9.331 2.253 1.00 93.31 79 ALA A CA 1
ATOM 558 C C . ALA A 1 79 ? 17.555 8.476 2.578 1.00 93.31 79 ALA A C 1
ATOM 560 O O . ALA A 1 79 ? 17.811 8.187 3.747 1.00 93.31 79 ALA A O 1
ATOM 561 N N . ILE A 1 80 ? 18.311 8.088 1.551 1.00 91.00 80 ILE A N 1
ATOM 562 C CA . ILE A 1 80 ? 19.578 7.361 1.689 1.00 91.00 80 ILE A CA 1
ATOM 563 C C . ILE A 1 80 ? 20.701 8.295 1.268 1.00 91.00 80 ILE A C 1
ATOM 565 O O . ILE A 1 80 ? 20.707 8.783 0.138 1.00 91.00 80 ILE A O 1
ATOM 569 N N . GLY A 1 81 ? 21.632 8.580 2.182 1.00 87.12 81 GLY A N 1
ATOM 570 C CA . GLY A 1 81 ? 22.748 9.489 1.894 1.00 87.12 81 GLY A CA 1
ATOM 571 C C . GLY A 1 81 ? 22.295 10.879 1.421 1.00 87.12 81 GLY A C 1
ATOM 572 O O . GLY A 1 81 ? 22.947 11.484 0.581 1.00 87.12 81 GLY A O 1
ATOM 573 N N . GLY A 1 82 ? 21.142 11.357 1.905 1.00 82.69 82 GLY A N 1
ATOM 574 C CA . GLY A 1 82 ? 20.551 12.644 1.514 1.00 82.69 82 GLY A CA 1
ATOM 575 C C . GLY A 1 82 ? 19.680 12.612 0.252 1.00 82.69 82 GLY A C 1
ATOM 576 O O . GLY A 1 82 ? 18.965 13.579 -0.006 1.00 82.69 82 GLY A O 1
ATOM 577 N N . HIS A 1 83 ? 19.657 11.509 -0.499 1.00 86.38 83 HIS A N 1
ATOM 578 C CA . HIS A 1 83 ? 18.810 11.375 -1.682 1.00 86.38 83 HIS A CA 1
ATOM 579 C C . HIS A 1 83 ? 17.484 10.695 -1.334 1.00 86.38 83 HIS A C 1
ATOM 581 O O . HIS A 1 83 ? 17.495 9.604 -0.757 1.00 86.38 83 HIS A O 1
ATOM 587 N N . PRO A 1 84 ? 16.331 11.301 -1.671 1.00 88.50 84 PRO A N 1
ATOM 588 C CA . PRO A 1 84 ? 15.043 10.683 -1.410 1.00 88.50 84 PRO A CA 1
ATOM 589 C C . PRO A 1 84 ? 14.916 9.385 -2.208 1.00 88.50 84 PRO A C 1
ATOM 591 O O . PRO A 1 84 ? 15.085 9.371 -3.427 1.00 88.50 84 PRO A O 1
ATOM 594 N N . LEU A 1 85 ? 14.563 8.306 -1.520 1.00 85.19 85 LEU A N 1
ATOM 595 C CA . LEU A 1 85 ? 14.083 7.101 -2.166 1.00 85.19 85 LEU A CA 1
ATOM 596 C C . LEU A 1 85 ? 12.728 7.394 -2.801 1.00 85.19 85 LEU A C 1
ATOM 598 O O . LEU A 1 85 ? 11.809 7.904 -2.154 1.00 85.19 85 LEU A O 1
ATOM 602 N N . GLY A 1 86 ? 12.652 7.099 -4.095 1.00 76.88 86 GLY A N 1
ATOM 603 C CA . GLY A 1 86 ? 11.442 7.230 -4.892 1.00 76.88 86 GLY A CA 1
ATOM 604 C C . GLY A 1 86 ? 10.406 6.156 -4.562 1.00 76.88 86 GLY A C 1
ATOM 605 O O . GLY A 1 86 ? 10.355 5.643 -3.449 1.00 76.88 86 GLY A O 1
ATOM 606 N N . M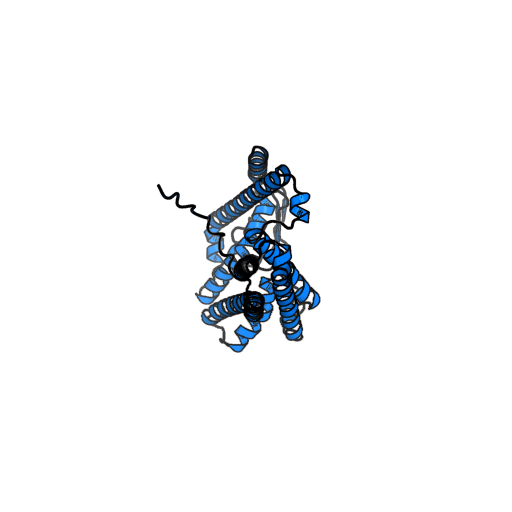ET A 1 87 ? 9.567 5.849 -5.555 1.00 86.38 87 MET A N 1
ATOM 607 C CA . MET A 1 87 ? 8.470 4.875 -5.510 1.00 86.38 87 MET A CA 1
ATOM 608 C C . MET A 1 87 ? 8.753 3.694 -4.566 1.00 86.38 87 MET A C 1
ATOM 610 O O . MET A 1 87 ? 9.631 2.892 -4.851 1.00 86.38 87 MET A O 1
ATOM 614 N N . LEU A 1 88 ? 8.015 3.597 -3.457 1.00 94.69 88 LEU A N 1
ATOM 615 C CA . LEU A 1 88 ? 8.156 2.529 -2.462 1.00 94.69 88 LEU A CA 1
ATOM 616 C C . LEU A 1 88 ? 7.262 1.328 -2.825 1.00 94.69 88 LEU A C 1
ATOM 618 O O . LEU A 1 88 ? 6.235 1.514 -3.489 1.00 94.69 88 LEU A O 1
ATOM 622 N N . PRO A 1 89 ? 7.599 0.102 -2.380 1.00 95.50 89 PRO A N 1
ATOM 623 C CA . PRO A 1 89 ? 6.805 -1.080 -2.695 1.00 95.50 89 PRO A CA 1
ATOM 624 C C . PRO A 1 89 ? 5.416 -0.989 -2.058 1.00 95.50 89 PRO A C 1
ATOM 626 O O . PRO A 1 89 ? 5.284 -0.750 -0.857 1.00 95.50 89 PRO A O 1
ATOM 629 N N . LEU A 1 90 ? 4.374 -1.208 -2.855 1.00 97.56 90 LEU A N 1
ATOM 630 C CA . LEU A 1 90 ? 2.982 -1.103 -2.414 1.00 97.56 90 LEU A CA 1
ATOM 631 C C . LEU A 1 90 ? 2.468 -2.377 -1.736 1.00 97.56 90 LEU A C 1
ATOM 633 O O . LEU A 1 90 ? 1.522 -2.293 -0.953 1.00 97.56 90 LEU A O 1
ATOM 637 N N . LEU A 1 91 ? 3.059 -3.554 -1.984 1.00 97.88 91 LEU A N 1
ATOM 638 C CA . LEU A 1 91 ? 2.558 -4.799 -1.386 1.00 97.88 91 LEU A CA 1
ATOM 639 C C . LEU A 1 91 ? 2.625 -4.794 0.154 1.00 97.88 91 LEU A C 1
ATOM 641 O O . LEU A 1 91 ? 1.612 -5.123 0.779 1.00 97.88 91 LEU A O 1
ATOM 645 N N . PRO A 1 92 ? 3.732 -4.364 0.801 1.00 97.69 92 PRO A N 1
ATOM 646 C CA . PRO A 1 92 ? 3.756 -4.186 2.253 1.00 97.69 92 PRO A CA 1
ATOM 647 C C . PRO A 1 92 ? 2.687 -3.206 2.746 1.00 97.69 92 PRO A C 1
ATOM 649 O O . PRO A 1 92 ? 2.057 -3.457 3.770 1.00 97.69 92 PRO A O 1
ATOM 652 N N . THR A 1 93 ? 2.432 -2.130 1.994 1.00 98.06 93 THR A N 1
ATOM 653 C CA . THR A 1 93 ? 1.415 -1.120 2.324 1.00 98.06 93 THR A CA 1
ATOM 654 C C . THR A 1 93 ? 0.010 -1.704 2.328 1.00 98.06 93 THR A C 1
ATOM 656 O O . THR A 1 93 ? -0.743 -1.503 3.281 1.00 98.06 93 THR A O 1
ATOM 659 N N . LEU A 1 94 ? -0.331 -2.500 1.314 1.00 98.25 94 LEU A N 1
ATOM 660 C CA . LEU A 1 94 ? -1.591 -3.246 1.282 1.00 98.25 94 LEU A CA 1
ATOM 661 C C . LEU A 1 94 ? -1.706 -4.199 2.483 1.00 98.25 94 LEU A C 1
ATOM 663 O O . LEU A 1 94 ? -2.773 -4.301 3.092 1.00 98.25 94 LEU A O 1
ATOM 667 N N . GLY A 1 95 ? -0.602 -4.852 2.860 1.00 98.38 95 GLY A N 1
ATOM 668 C CA . GLY A 1 95 ? -0.524 -5.728 4.027 1.00 98.38 95 GLY A CA 1
ATOM 669 C C . GLY A 1 95 ? -0.811 -5.009 5.348 1.00 98.38 95 GLY A C 1
ATOM 670 O O . GLY A 1 95 ? -1.667 -5.464 6.112 1.00 98.38 95 GLY A O 1
ATOM 671 N N . VAL A 1 96 ? -0.151 -3.876 5.614 1.00 98.00 96 VAL A N 1
ATOM 672 C CA . VAL A 1 96 ? -0.358 -3.110 6.860 1.00 98.00 96 VAL A CA 1
ATOM 673 C C . VAL A 1 96 ? -1.752 -2.482 6.923 1.00 98.00 96 VAL A C 1
ATOM 675 O O . VAL A 1 96 ? -2.376 -2.509 7.983 1.00 98.00 96 VAL A O 1
ATOM 678 N N . VAL A 1 97 ? -2.301 -2.022 5.791 1.00 98.44 97 VAL A N 1
ATOM 679 C CA . VAL A 1 97 ? -3.692 -1.539 5.702 1.00 98.44 97 VAL A CA 1
ATOM 680 C C . VAL A 1 97 ? -4.676 -2.662 6.021 1.00 98.44 97 VAL A C 1
ATOM 682 O O . VAL A 1 97 ? -5.568 -2.488 6.852 1.00 98.44 97 VAL A O 1
ATOM 685 N N . ALA A 1 98 ? -4.511 -3.836 5.406 1.00 98.50 98 ALA A N 1
ATOM 686 C CA . ALA A 1 98 ? -5.378 -4.981 5.667 1.00 98.50 98 ALA A CA 1
ATOM 687 C C . ALA A 1 98 ? -5.288 -5.439 7.129 1.00 98.50 98 ALA A C 1
ATOM 689 O O . ALA A 1 98 ? -6.308 -5.782 7.734 1.00 98.50 98 ALA A O 1
ATOM 690 N N . LEU A 1 99 ? -4.085 -5.428 7.707 1.00 98.44 99 LEU A N 1
ATOM 691 C CA . LEU A 1 99 ? -3.861 -5.764 9.107 1.00 98.44 99 LEU A CA 1
ATOM 692 C C . LEU A 1 99 ? -4.569 -4.773 10.037 1.00 98.44 99 LEU A C 1
ATOM 694 O O . LEU A 1 99 ? -5.369 -5.212 10.859 1.00 98.44 99 LEU A O 1
ATOM 698 N N . ALA A 1 100 ? -4.354 -3.466 9.864 1.00 98.50 100 ALA A N 1
ATOM 699 C CA . ALA A 1 100 ? -4.989 -2.423 10.670 1.00 98.50 100 ALA A CA 1
ATOM 700 C C . ALA A 1 100 ? -6.525 -2.439 10.550 1.00 98.50 100 ALA A C 1
ATOM 702 O O . ALA A 1 100 ? -7.234 -2.332 11.550 1.00 98.50 100 ALA A O 1
ATOM 703 N N . ALA A 1 101 ? -7.063 -2.663 9.347 1.00 98.62 101 ALA A N 1
ATOM 704 C CA . ALA A 1 101 ? -8.503 -2.806 9.151 1.00 98.62 101 ALA A CA 1
ATOM 705 C C . ALA A 1 101 ? -9.060 -4.038 9.887 1.00 98.62 101 ALA A C 1
ATOM 707 O O . ALA A 1 101 ? -10.086 -3.961 10.567 1.00 98.62 101 ALA A O 1
ATOM 708 N N . ARG A 1 102 ? -8.376 -5.187 9.802 1.00 98.56 102 ARG A N 1
ATOM 709 C CA . ARG A 1 102 ? -8.786 -6.419 10.498 1.00 98.56 102 ARG A CA 1
ATOM 710 C C . ARG A 1 102 ? -8.691 -6.281 12.014 1.00 98.56 102 ARG A C 1
ATOM 712 O O . ARG A 1 102 ? -9.595 -6.757 12.705 1.00 98.56 102 ARG A O 1
ATOM 719 N N . THR A 1 103 ? -7.648 -5.636 12.536 1.00 98.31 103 THR A N 1
ATOM 720 C CA . THR A 1 103 ? -7.500 -5.416 13.981 1.00 98.31 103 THR A CA 1
ATOM 721 C C . THR A 1 103 ? -8.532 -4.433 14.508 1.00 98.31 103 THR A C 1
ATOM 723 O O . THR A 1 103 ? -9.148 -4.735 15.528 1.00 98.31 103 THR A O 1
ATOM 726 N N . ALA A 1 104 ? -8.814 -3.337 13.799 1.00 98.56 104 ALA A N 1
ATOM 727 C CA . ALA A 1 104 ? -9.876 -2.401 14.168 1.00 98.56 104 ALA A CA 1
ATOM 728 C C . ALA A 1 104 ? -11.251 -3.086 14.184 1.00 98.56 104 ALA A C 1
ATOM 730 O O . ALA A 1 104 ? -11.984 -3.011 15.170 1.00 98.56 104 ALA A O 1
ATOM 731 N N . SER A 1 105 ? -11.557 -3.848 13.130 1.00 98.44 105 SER A N 1
ATOM 732 C CA . SER A 1 105 ? -12.786 -4.637 13.010 1.00 98.44 105 SER A CA 1
ATOM 733 C C . SER A 1 105 ? -12.922 -5.673 14.138 1.00 98.44 105 SER A C 1
ATOM 735 O O . SER A 1 105 ? -13.984 -5.826 14.742 1.00 98.44 105 SER A O 1
ATOM 737 N N . GLY A 1 106 ? -11.836 -6.385 14.453 1.00 98.12 106 GLY A N 1
ATOM 738 C CA . GLY A 1 106 ? -11.797 -7.373 15.530 1.00 98.12 106 GLY A CA 1
ATOM 739 C C . GLY A 1 106 ? -11.915 -6.755 16.923 1.00 98.12 106 GLY A C 1
ATOM 740 O O . GLY A 1 106 ? -12.602 -7.314 17.775 1.00 98.12 106 GLY A O 1
ATOM 741 N N . ALA A 1 107 ? -11.283 -5.604 17.154 1.00 98.06 107 ALA A N 1
ATOM 742 C CA . ALA A 1 107 ? -11.367 -4.874 18.413 1.00 98.06 107 ALA A CA 1
ATOM 743 C C . ALA A 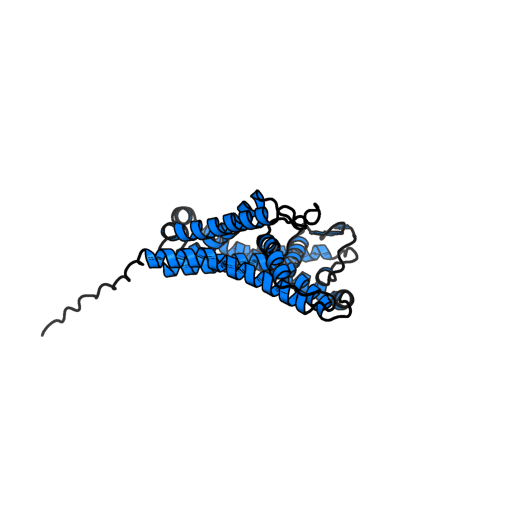1 107 ? -12.777 -4.319 18.646 1.00 98.06 107 ALA A C 1
ATOM 745 O O . ALA A 1 107 ? -13.320 -4.520 19.728 1.00 98.06 107 ALA A O 1
ATOM 746 N N . ALA A 1 108 ? -13.401 -3.716 17.627 1.00 97.94 108 ALA A N 1
ATOM 747 C CA . ALA A 1 108 ? -14.779 -3.231 17.708 1.00 97.94 108 ALA A CA 1
ATOM 748 C C . ALA A 1 108 ? -15.758 -4.359 18.083 1.00 97.94 108 ALA A C 1
ATOM 750 O O . ALA A 1 108 ? -16.538 -4.208 19.022 1.00 97.94 108 ALA A O 1
ATOM 751 N N . ARG A 1 109 ? -15.641 -5.536 17.445 1.00 96.94 109 ARG A N 1
ATOM 752 C CA . ARG A 1 109 ? -16.454 -6.714 17.799 1.00 96.94 109 ARG A CA 1
ATOM 753 C C . ARG A 1 109 ? -16.203 -7.217 19.221 1.00 96.94 109 ARG A C 1
ATOM 755 O O . ARG A 1 109 ? -17.154 -7.487 19.939 1.00 96.94 109 ARG A O 1
ATOM 762 N N . ARG A 1 110 ? -14.939 -7.327 19.653 1.00 96.44 110 ARG A N 1
ATOM 763 C CA . ARG A 1 110 ? -14.584 -7.779 21.019 1.00 96.44 110 ARG A CA 1
ATOM 764 C C . ARG A 1 110 ? -15.063 -6.824 22.111 1.00 96.44 110 ARG A C 1
ATOM 766 O O . ARG A 1 110 ? -15.242 -7.249 23.245 1.00 96.44 110 ARG A O 1
ATOM 773 N N . LEU A 1 111 ? -15.216 -5.544 21.782 1.00 96.25 111 LEU A N 1
ATOM 774 C CA . LEU A 1 111 ? -15.760 -4.533 22.683 1.00 96.25 111 LEU A CA 1
ATOM 775 C C . LEU A 1 111 ? -17.291 -4.449 22.640 1.00 96.25 111 LEU A C 1
ATOM 777 O O . LEU A 1 111 ? -17.856 -3.675 23.407 1.00 96.25 111 LEU A O 1
ATOM 781 N N . GLY A 1 112 ? -17.949 -5.217 21.765 1.00 94.62 112 GLY A N 1
ATOM 782 C CA . GLY A 1 112 ? -19.399 -5.179 21.593 1.00 94.62 112 GLY A CA 1
ATOM 783 C C . GLY A 1 112 ? -19.910 -3.867 20.993 1.00 94.62 112 GLY A C 1
ATOM 784 O O . GLY A 1 112 ? -21.055 -3.508 21.246 1.00 94.62 112 GLY A O 1
ATOM 785 N N . CYS A 1 113 ? -19.079 -3.137 20.237 1.00 95.31 113 CYS A N 1
ATOM 786 C CA . CYS A 1 113 ? -19.478 -1.870 19.625 1.00 95.31 113 CYS A CA 1
ATOM 787 C C . CYS A 1 113 ? -20.583 -2.092 18.585 1.00 95.31 113 CYS A C 1
ATOM 789 O O . CYS A 1 113 ? -20.402 -2.866 17.640 1.00 95.31 113 CYS A O 1
ATOM 791 N N . ARG A 1 114 ? -21.695 -1.372 18.732 1.00 93.44 114 ARG A N 1
ATOM 792 C CA . ARG A 1 114 ? -22.865 -1.449 17.844 1.00 93.44 114 ARG A CA 1
ATOM 793 C C . ARG A 1 114 ? -22.915 -0.333 16.808 1.00 93.44 114 ARG A C 1
ATOM 795 O O . ARG A 1 114 ? -23.602 -0.477 15.809 1.00 93.44 114 ARG A O 1
ATOM 802 N N . SER A 1 115 ? -22.173 0.750 17.028 1.00 94.62 115 SER A N 1
ATOM 803 C CA . SER A 1 115 ? -22.107 1.900 16.123 1.00 94.62 115 SER A CA 1
ATOM 804 C C . SER A 1 115 ? -20.667 2.344 15.877 1.00 94.62 115 SER A C 1
ATOM 806 O O . SER A 1 115 ? -19.761 2.085 16.679 1.00 94.62 115 SER A O 1
ATOM 808 N N . PHE A 1 116 ? -20.448 3.077 14.782 1.00 95.69 116 PHE A N 1
ATOM 809 C CA . PHE A 1 116 ? -19.142 3.675 14.489 1.00 95.69 116 PHE A CA 1
ATOM 810 C C . PHE A 1 116 ? -18.669 4.598 15.626 1.00 95.69 116 PHE A C 1
ATOM 812 O O . PHE A 1 116 ? -17.488 4.605 15.981 1.00 95.69 116 PHE A O 1
ATOM 819 N N . ARG A 1 117 ? -19.597 5.347 16.241 1.00 95.56 117 ARG A N 1
ATOM 820 C CA . ARG A 1 117 ? -19.307 6.267 17.350 1.00 95.56 117 ARG A CA 1
ATOM 821 C C . ARG A 1 117 ? -18.751 5.532 18.571 1.00 95.56 117 ARG A C 1
ATOM 823 O O . ARG A 1 117 ? -17.779 5.993 19.166 1.00 95.56 117 ARG A O 1
ATOM 830 N N . GLU A 1 118 ? -19.317 4.380 18.924 1.00 95.62 118 GLU A N 1
ATOM 831 C CA . GLU A 1 118 ? -18.823 3.556 20.038 1.00 95.62 118 GLU A CA 1
ATOM 832 C C . GLU A 1 118 ? -17.411 3.007 19.795 1.00 95.62 118 GLU A C 1
ATOM 834 O O . GLU A 1 118 ? -16.646 2.820 20.746 1.00 95.62 118 GLU A O 1
ATOM 839 N N . ALA A 1 119 ? -17.054 2.786 18.528 1.00 97.25 119 ALA A N 1
ATOM 840 C CA . ALA A 1 119 ? -15.747 2.297 18.107 1.00 97.25 119 ALA A CA 1
ATOM 841 C C . ALA A 1 119 ? -14.688 3.408 17.932 1.00 97.25 119 ALA A C 1
ATOM 843 O O . ALA A 1 119 ? -13.523 3.092 17.676 1.00 97.25 119 ALA A O 1
ATOM 844 N N . LEU A 1 120 ? -15.023 4.693 18.132 1.00 97.12 120 LEU A N 1
ATOM 845 C CA . LEU A 1 120 ? -14.057 5.804 18.049 1.00 97.12 120 LEU A CA 1
ATOM 846 C C . LEU A 1 120 ? -12.790 5.607 18.902 1.00 97.12 120 LEU A C 1
ATOM 848 O O . LEU A 1 120 ? -11.707 5.918 18.406 1.00 97.12 120 LEU A O 1
ATOM 852 N N . PRO A 1 121 ? -12.846 5.056 20.133 1.00 98.12 121 PRO A N 1
ATOM 853 C CA . PRO A 1 121 ? -11.633 4.774 20.894 1.00 98.12 121 PRO A CA 1
ATOM 854 C C . PRO A 1 121 ? -10.690 3.804 20.174 1.00 98.12 121 PRO A C 1
ATOM 856 O O . PRO A 1 121 ? -9.483 4.000 20.221 1.00 98.12 121 PRO A O 1
ATOM 859 N N . VAL A 1 122 ? -11.216 2.804 19.455 1.00 98.44 122 VAL A N 1
ATOM 860 C CA . VAL A 1 122 ? -10.400 1.877 18.650 1.00 98.44 122 VAL A CA 1
ATOM 861 C C . VAL A 1 122 ? -9.688 2.640 17.532 1.00 98.44 122 VAL A C 1
ATOM 863 O O . VAL A 1 122 ? -8.475 2.500 17.379 1.00 98.44 122 VAL A O 1
ATOM 866 N N . LEU A 1 123 ? -10.422 3.487 16.800 1.00 98.50 123 LEU A N 1
ATOM 867 C CA . LEU A 1 123 ? -9.872 4.329 15.733 1.00 98.50 123 LEU A CA 1
ATOM 868 C C . LEU A 1 123 ? -8.743 5.229 16.249 1.00 98.50 123 LEU A C 1
ATOM 870 O O . LEU A 1 123 ? -7.645 5.220 15.693 1.00 98.50 123 LEU A O 1
ATOM 874 N N . VAL A 1 124 ? -9.002 5.987 17.318 1.00 98.50 124 VAL A N 1
ATOM 875 C CA . VAL A 1 124 ? -8.041 6.937 17.899 1.00 98.50 124 VAL A CA 1
ATOM 8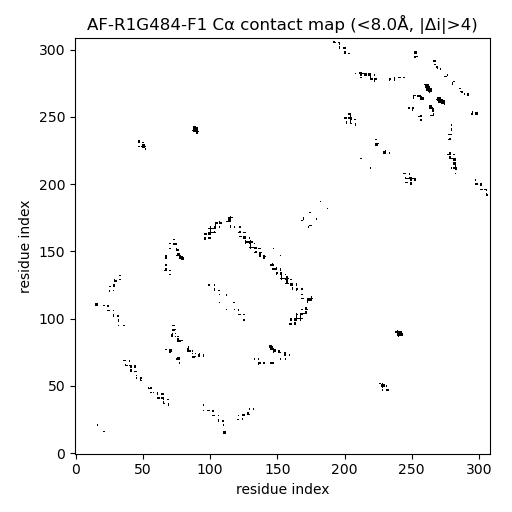76 C C . VAL A 1 124 ? -6.809 6.209 18.425 1.00 98.50 124 VAL A C 1
ATOM 878 O O . VAL A 1 124 ? -5.687 6.640 18.165 1.00 98.50 124 VAL A O 1
ATOM 881 N N . THR A 1 125 ? -6.995 5.085 19.119 1.00 98.50 125 THR A N 1
ATOM 882 C CA . THR A 1 125 ? -5.891 4.298 19.672 1.00 98.50 125 THR A CA 1
ATOM 883 C C . THR A 1 125 ? -4.985 3.729 18.579 1.00 98.50 125 THR A C 1
ATOM 885 O O . THR A 1 125 ? -3.768 3.877 18.676 1.00 98.50 125 THR A O 1
ATOM 888 N N . ILE A 1 126 ? -5.541 3.126 17.523 1.00 98.62 126 ILE A N 1
ATOM 889 C CA . ILE A 1 126 ? -4.741 2.575 16.418 1.00 98.62 126 ILE A CA 1
ATOM 890 C C . ILE A 1 126 ? -4.024 3.700 15.659 1.00 98.62 126 ILE A C 1
ATOM 892 O O . ILE A 1 126 ? -2.819 3.607 15.419 1.00 98.62 126 ILE A O 1
ATOM 896 N N . THR A 1 127 ? -4.741 4.780 15.337 1.00 98.75 127 THR A N 1
ATOM 897 C CA . THR A 1 127 ? -4.206 5.955 14.626 1.00 98.75 127 THR A CA 1
ATOM 898 C C . THR A 1 127 ? -3.048 6.589 15.392 1.00 98.75 127 THR A C 1
ATOM 900 O O . THR A 1 127 ? -1.960 6.769 14.844 1.00 98.75 127 THR A O 1
ATOM 903 N N . GLY A 1 128 ? -3.264 6.887 16.677 1.00 98.62 128 GLY A N 1
ATOM 904 C CA . GLY A 1 128 ? -2.261 7.507 17.537 1.00 98.62 128 GLY A CA 1
ATOM 905 C C . GLY A 1 128 ? -1.029 6.625 17.713 1.00 98.62 128 GLY A C 1
ATOM 906 O O . GLY A 1 128 ? 0.090 7.124 17.624 1.00 98.62 128 GLY A O 1
ATOM 907 N N . ALA A 1 129 ? -1.215 5.313 17.882 1.00 98.56 129 ALA A N 1
ATOM 908 C CA . ALA A 1 129 ? -0.105 4.374 18.012 1.00 98.56 129 ALA A CA 1
ATOM 909 C C . ALA A 1 129 ? 0.789 4.351 16.761 1.00 98.56 129 ALA A C 1
ATOM 911 O O . ALA A 1 129 ? 2.006 4.433 16.896 1.00 98.56 129 ALA A O 1
ATOM 912 N N . HIS A 1 130 ? 0.212 4.307 15.554 1.00 98.62 130 HIS A N 1
ATOM 913 C CA . HIS A 1 130 ? 0.993 4.305 14.308 1.00 98.62 130 HIS A CA 1
ATOM 914 C C . HIS A 1 130 ? 1.694 5.642 14.062 1.00 98.62 130 HIS A C 1
ATOM 916 O O . HIS A 1 130 ? 2.860 5.648 13.668 1.00 98.62 130 HIS A O 1
ATOM 922 N N . ALA A 1 131 ? 1.019 6.760 14.341 1.00 98.69 131 ALA A N 1
ATOM 923 C CA . ALA A 1 131 ? 1.603 8.089 14.197 1.00 98.69 131 ALA A CA 1
ATOM 924 C C . ALA A 1 131 ? 2.792 8.294 15.150 1.00 98.69 131 ALA A C 1
ATOM 926 O O . ALA A 1 131 ? 3.884 8.676 14.729 1.00 98.69 131 ALA A O 1
ATOM 927 N N . VAL A 1 132 ? 2.610 7.983 16.438 1.00 98.69 132 VAL A N 1
ATOM 928 C CA . VAL A 1 132 ? 3.668 8.120 17.449 1.00 98.69 132 VAL A CA 1
ATOM 929 C C . VAL A 1 132 ? 4.812 7.147 17.180 1.00 98.69 132 VAL A C 1
ATOM 931 O O . VAL A 1 132 ? 5.970 7.547 17.262 1.00 98.69 132 VAL A O 1
ATOM 934 N N . PHE A 1 133 ? 4.522 5.895 16.817 1.00 98.44 133 PHE A N 1
ATOM 935 C CA . PHE A 1 133 ? 5.566 4.922 16.503 1.00 98.44 133 PHE A CA 1
ATOM 936 C C . PHE A 1 133 ? 6.414 5.369 15.309 1.00 98.44 133 PHE A C 1
ATOM 938 O O . PHE A 1 133 ? 7.640 5.368 15.401 1.00 98.44 133 PHE A O 1
ATOM 945 N N . GLY A 1 134 ? 5.783 5.830 14.226 1.00 98.31 134 GLY A N 1
ATOM 946 C CA . GLY A 1 134 ? 6.507 6.346 13.066 1.00 98.31 134 GLY A CA 1
ATOM 947 C C . GLY A 1 134 ? 7.372 7.568 13.400 1.00 98.31 134 GLY A C 1
ATOM 948 O O . GLY A 1 134 ? 8.532 7.626 12.986 1.00 98.31 134 GLY A O 1
ATOM 949 N N . LEU A 1 135 ? 6.865 8.491 14.225 1.00 98.56 135 LEU A N 1
ATOM 950 C CA . LEU A 1 135 ? 7.642 9.623 14.737 1.00 98.56 135 LEU A CA 1
ATOM 951 C C . LEU A 1 135 ? 8.871 9.165 15.530 1.00 98.56 135 LEU A C 1
ATOM 953 O O . LEU A 1 135 ? 9.976 9.631 15.260 1.00 98.56 135 LEU A O 1
ATOM 957 N N . VAL A 1 136 ? 8.693 8.243 16.479 1.00 98.12 136 VAL A N 1
ATOM 958 C CA . VAL A 1 136 ? 9.791 7.707 17.298 1.00 98.12 136 VAL A CA 1
ATOM 959 C C . VAL A 1 136 ? 10.846 7.044 16.415 1.00 98.12 136 VAL A C 1
ATOM 961 O O . VAL A 1 136 ? 12.026 7.358 16.554 1.00 98.12 136 VAL A O 1
ATOM 964 N N . VAL A 1 137 ? 10.438 6.204 15.458 1.00 97.00 137 VAL A N 1
ATOM 965 C CA . VAL A 1 137 ? 11.369 5.557 14.521 1.00 97.00 137 VAL A CA 1
ATOM 966 C C . VAL A 1 137 ? 12.166 6.594 13.724 1.00 97.00 137 VAL A C 1
ATOM 968 O O . VAL A 1 137 ? 13.385 6.471 13.623 1.00 97.00 137 VAL A O 1
ATOM 971 N N . ALA A 1 138 ? 11.519 7.636 13.195 1.00 96.81 138 ALA A N 1
ATOM 972 C CA . ALA A 1 138 ? 12.212 8.680 12.441 1.00 96.81 138 ALA A CA 1
ATOM 973 C C . ALA A 1 138 ? 13.175 9.505 13.308 1.00 96.81 138 ALA A C 1
ATOM 975 O O . ALA A 1 138 ? 14.271 9.835 12.854 1.00 96.81 138 ALA A O 1
ATOM 976 N N . LEU A 1 139 ? 12.804 9.806 14.556 1.00 97.00 139 LEU A N 1
ATOM 977 C CA . LEU A 1 139 ? 13.676 10.518 15.491 1.00 97.00 139 LEU A CA 1
ATOM 978 C C . LEU A 1 139 ? 14.899 9.678 15.880 1.00 97.00 139 LEU A C 1
ATOM 980 O O . LEU A 1 139 ? 16.002 10.217 15.914 1.00 97.00 139 LEU A O 1
ATOM 984 N N . CYS A 1 140 ? 14.719 8.376 16.116 1.00 94.56 140 CYS A N 1
ATOM 985 C CA . CYS A 1 140 ? 15.810 7.441 16.404 1.00 94.56 140 CYS A CA 1
ATOM 986 C C . CYS A 1 140 ? 16.719 7.187 15.193 1.00 94.56 140 CYS A C 1
ATOM 988 O O . CYS A 1 140 ? 17.884 6.847 15.370 1.00 94.56 140 CYS A O 1
ATOM 990 N N . ALA A 1 141 ? 16.206 7.356 13.971 1.00 91.69 141 ALA A N 1
ATOM 991 C CA . ALA A 1 141 ? 16.980 7.212 12.741 1.00 91.69 141 ALA A CA 1
ATOM 992 C C . ALA A 1 141 ? 17.828 8.453 12.399 1.00 91.69 141 ALA A C 1
ATOM 994 O O . ALA A 1 141 ? 18.568 8.434 11.415 1.00 91.69 141 ALA A O 1
ATOM 995 N N . GLN A 1 142 ? 17.751 9.543 13.171 1.00 89.75 142 GLN A N 1
ATOM 996 C CA . GLN A 1 142 ? 18.587 10.721 12.927 1.00 89.75 142 GLN A CA 1
ATOM 997 C C . GLN A 1 142 ? 20.078 10.380 13.062 1.00 89.75 142 GLN A C 1
ATOM 999 O O . GLN A 1 142 ? 20.494 9.713 14.003 1.00 89.75 142 GLN A O 1
ATOM 1004 N N . GLY A 1 143 ? 20.887 10.830 12.098 1.00 85.88 143 GLY A N 1
ATOM 1005 C CA . GLY A 1 143 ? 22.316 10.497 12.021 1.00 85.88 143 GLY A CA 1
ATOM 1006 C C . GLY A 1 143 ? 22.624 9.115 11.424 1.00 85.88 143 GLY A C 1
ATOM 1007 O O . GLY A 1 143 ? 23.794 8.791 11.236 1.00 85.88 143 GLY A O 1
ATOM 1008 N N . SER A 1 144 ? 21.605 8.318 11.085 1.00 89.06 144 SER A N 1
ATOM 1009 C CA . SER A 1 144 ? 21.753 7.063 10.337 1.00 89.06 144 SER A CA 1
ATOM 1010 C C . SER A 1 144 ? 21.916 7.323 8.829 1.00 89.06 144 SER A C 1
ATOM 1012 O O . SER A 1 144 ? 21.421 8.336 8.329 1.00 89.06 144 SER A O 1
ATOM 1014 N N . PRO A 1 145 ? 22.529 6.404 8.054 1.00 89.19 145 PRO A N 1
ATOM 1015 C CA . PRO A 1 145 ? 22.557 6.488 6.590 1.00 89.19 145 PRO A CA 1
ATOM 1016 C C . PRO A 1 145 ? 21.171 6.529 5.929 1.00 89.19 145 PRO A C 1
ATOM 1018 O O . PRO A 1 145 ? 21.038 7.060 4.823 1.00 89.19 145 PRO A O 1
ATOM 1021 N N . VAL A 1 146 ? 20.155 5.965 6.594 1.00 93.50 146 VAL A N 1
ATOM 1022 C CA . VAL A 1 146 ? 18.758 5.960 6.145 1.00 93.50 146 VAL A CA 1
ATOM 1023 C C . VAL A 1 146 ? 17.931 6.800 7.107 1.00 93.50 146 VAL A C 1
ATOM 1025 O O . VAL A 1 146 ? 17.780 6.444 8.274 1.00 93.50 146 VAL A O 1
ATOM 1028 N N . THR A 1 147 ? 17.382 7.904 6.613 1.00 94.38 147 THR A N 1
ATOM 1029 C CA . THR A 1 147 ? 16.597 8.852 7.413 1.00 94.38 147 THR A CA 1
ATOM 1030 C C . THR A 1 147 ? 15.190 9.024 6.851 1.00 94.38 147 THR A C 1
ATOM 1032 O O . THR A 1 147 ? 14.895 8.630 5.723 1.00 94.38 147 THR A O 1
ATOM 1035 N N . ALA A 1 148 ? 14.301 9.613 7.646 1.00 95.25 148 ALA A N 1
ATOM 1036 C CA . ALA A 1 148 ? 12.956 9.995 7.237 1.00 95.25 148 ALA A CA 1
ATOM 1037 C C . ALA A 1 148 ? 12.595 11.336 7.878 1.00 95.25 148 ALA A C 1
ATOM 1039 O O . ALA A 1 148 ? 13.047 11.641 8.982 1.00 95.25 148 ALA A O 1
ATOM 1040 N N . ASN A 1 149 ? 11.760 12.136 7.214 1.00 95.06 149 ASN A N 1
ATOM 1041 C CA . ASN A 1 149 ? 11.276 13.378 7.807 1.00 95.06 149 ASN A CA 1
ATOM 1042 C C . ASN A 1 149 ? 10.303 13.056 8.971 1.00 95.06 149 ASN A C 1
ATOM 1044 O O . ASN A 1 149 ? 9.281 12.406 8.718 1.00 95.06 149 ASN A O 1
ATOM 1048 N N . PRO A 1 150 ? 10.554 13.531 10.211 1.00 97.00 150 PRO A N 1
ATOM 1049 C CA . PRO A 1 150 ? 9.747 13.172 11.382 1.00 97.00 150 PRO A CA 1
ATOM 1050 C C . PRO A 1 150 ? 8.259 13.520 11.263 1.00 97.00 150 PRO A C 1
ATOM 1052 O O . PRO A 1 150 ? 7.410 12.749 11.704 1.00 97.00 150 PRO A O 1
ATOM 1055 N N . VAL A 1 151 ? 7.921 14.641 10.617 1.00 97.56 151 VAL A N 1
ATOM 1056 C CA . VAL A 1 151 ? 6.523 15.052 10.408 1.00 97.56 151 VAL A CA 1
ATOM 1057 C C . VAL A 1 151 ? 5.829 14.082 9.460 1.00 97.56 151 VAL A C 1
ATOM 1059 O O . VAL A 1 151 ? 4.740 13.599 9.758 1.00 97.56 151 VAL A O 1
ATOM 1062 N N . THR A 1 152 ? 6.467 13.731 8.342 1.00 96.50 152 THR A N 1
ATOM 1063 C CA . THR A 1 152 ? 5.894 12.741 7.414 1.00 96.50 152 THR A CA 1
ATOM 1064 C C . THR A 1 152 ? 5.789 11.355 8.049 1.00 96.50 152 THR A C 1
ATOM 1066 O O . THR A 1 152 ? 4.798 10.662 7.834 1.00 96.50 152 THR A O 1
ATOM 1069 N N . ALA A 1 153 ? 6.757 10.978 8.888 1.00 97.69 153 ALA A N 1
ATOM 1070 C CA . ALA A 1 153 ? 6.754 9.715 9.614 1.00 97.69 153 ALA A CA 1
ATOM 1071 C C . ALA A 1 153 ? 5.679 9.657 10.711 1.00 97.69 153 ALA A C 1
ATOM 1073 O O . ALA A 1 153 ? 5.237 8.572 11.065 1.00 97.69 153 ALA A O 1
ATOM 1074 N N . PHE A 1 154 ? 5.216 10.804 11.208 1.00 98.50 154 PHE A N 1
ATOM 1075 C CA . PHE A 1 154 ? 4.044 10.895 12.076 1.00 98.50 154 PHE A CA 1
ATOM 1076 C C . PHE A 1 154 ? 2.736 10.840 11.274 1.00 98.50 154 PHE A C 1
ATOM 1078 O O . PHE A 1 154 ? 1.844 10.039 11.554 1.00 98.50 154 PHE A O 1
ATOM 1085 N N . VAL A 1 155 ? 2.617 11.693 10.254 1.00 98.44 155 VAL A N 1
ATOM 1086 C CA . VAL A 1 155 ? 1.360 11.917 9.530 1.00 98.44 155 VAL A CA 1
ATOM 1087 C C . VAL A 1 155 ? 0.977 10.717 8.669 1.00 98.44 155 VAL A C 1
ATOM 1089 O O . VAL A 1 155 ? -0.166 10.273 8.732 1.00 98.44 155 VAL A O 1
ATOM 1092 N N . VAL A 1 156 ? 1.901 10.174 7.871 1.00 98.00 156 VAL A N 1
ATOM 1093 C CA . VAL A 1 156 ? 1.550 9.161 6.863 1.00 98.00 156 VAL A CA 1
ATOM 1094 C C . VAL A 1 156 ? 1.100 7.841 7.507 1.00 98.00 156 VAL A C 1
ATOM 1096 O O . VAL A 1 156 ? 0.001 7.391 7.173 1.00 98.00 156 VAL A O 1
ATOM 1099 N N . PRO A 1 157 ? 1.831 7.237 8.469 1.00 98.56 157 PRO A N 1
ATOM 1100 C CA . PRO A 1 157 ? 1.361 6.023 9.133 1.00 98.56 157 PRO A CA 1
ATOM 1101 C C . PRO A 1 157 ? 0.069 6.256 9.918 1.00 98.56 157 PRO A C 1
ATOM 1103 O O . PRO A 1 157 ? -0.809 5.396 9.906 1.00 98.56 157 PRO A O 1
ATOM 1106 N N . GLY A 1 158 ? -0.080 7.428 10.550 1.00 98.50 158 GLY A N 1
ATOM 1107 C CA . GLY A 1 158 ? -1.304 7.819 11.247 1.00 98.50 158 GLY A CA 1
ATOM 1108 C C . GLY A 1 158 ? -2.518 7.871 10.318 1.00 98.50 158 GLY A C 1
ATOM 1109 O O . GLY A 1 158 ? -3.521 7.215 10.585 1.00 98.50 158 GLY A O 1
ATOM 1110 N N . LEU A 1 159 ? -2.424 8.591 9.197 1.00 98.56 159 LEU A N 1
ATOM 1111 C CA . LEU A 1 159 ? -3.509 8.694 8.214 1.00 98.56 159 LEU A CA 1
ATOM 1112 C C . LEU A 1 159 ? -3.840 7.343 7.574 1.00 98.56 159 LEU A C 1
ATOM 1114 O O . LEU A 1 159 ? -5.016 7.015 7.413 1.00 98.56 159 LEU A O 1
ATOM 1118 N N . LEU A 1 160 ? -2.822 6.544 7.247 1.00 98.31 160 LEU A N 1
ATOM 1119 C CA . LEU A 1 160 ? -3.015 5.213 6.678 1.00 98.31 160 LEU A CA 1
ATOM 1120 C C . LEU A 1 160 ? -3.746 4.292 7.665 1.00 98.31 160 LEU A C 1
ATOM 1122 O O . LEU A 1 160 ? -4.715 3.625 7.298 1.00 98.31 160 LEU A O 1
ATOM 1126 N N . ALA A 1 161 ? -3.325 4.305 8.931 1.00 98.62 161 ALA A N 1
ATOM 1127 C CA . ALA A 1 161 ? -3.953 3.542 10.000 1.00 98.62 161 ALA A CA 1
ATOM 1128 C C . ALA A 1 161 ? -5.375 4.035 10.309 1.00 98.62 161 ALA A C 1
ATOM 1130 O O . ALA A 1 161 ? -6.255 3.211 10.562 1.00 98.62 161 ALA A O 1
ATOM 1131 N N . ALA A 1 162 ? -5.626 5.345 10.237 1.00 98.69 162 ALA A N 1
ATOM 1132 C CA . ALA A 1 162 ? -6.956 5.926 10.392 1.00 98.69 162 ALA A CA 1
ATOM 1133 C C . ALA A 1 162 ? -7.896 5.467 9.272 1.00 98.69 162 ALA A C 1
ATOM 1135 O O . ALA A 1 162 ? -8.971 4.943 9.554 1.00 98.69 162 ALA A O 1
ATOM 1136 N N . ALA A 1 163 ? -7.473 5.582 8.010 1.00 98.50 163 ALA A N 1
ATOM 1137 C CA . ALA A 1 163 ? -8.255 5.136 6.858 1.00 98.50 163 ALA A CA 1
ATOM 1138 C C . ALA A 1 163 ? -8.554 3.628 6.924 1.00 98.50 163 ALA A C 1
ATOM 1140 O O . ALA A 1 163 ? -9.705 3.210 6.767 1.00 98.50 163 ALA A O 1
ATOM 1141 N N . ALA A 1 164 ? -7.540 2.815 7.235 1.00 98.50 164 ALA A N 1
ATOM 1142 C CA . ALA A 1 164 ? -7.690 1.376 7.420 1.00 98.50 164 ALA A CA 1
ATOM 1143 C C . ALA A 1 164 ? -8.651 1.038 8.572 1.00 98.50 164 ALA A C 1
ATOM 1145 O O . ALA A 1 164 ? -9.539 0.197 8.421 1.00 98.50 164 ALA A O 1
ATOM 1146 N N . SER A 1 165 ? -8.516 1.721 9.711 1.00 98.56 165 SER A N 1
ATOM 1147 C CA . SER A 1 165 ? -9.372 1.512 10.880 1.00 98.56 165 SER A CA 1
ATOM 1148 C C . SER A 1 165 ? -10.814 1.913 10.604 1.00 98.56 165 SER A C 1
ATOM 1150 O O . SER A 1 165 ? -11.716 1.161 10.963 1.00 98.56 165 SER A O 1
ATOM 1152 N N . CYS A 1 166 ? -11.045 3.033 9.912 1.00 98.12 166 CYS A N 1
ATOM 1153 C CA . CYS A 1 166 ? -12.372 3.429 9.448 1.00 98.12 166 CYS A CA 1
ATOM 1154 C C . CYS A 1 166 ? -12.997 2.323 8.594 1.00 98.12 166 CYS A C 1
ATOM 1156 O O . CYS A 1 166 ? -14.097 1.887 8.910 1.00 98.12 166 CYS A O 1
ATOM 1158 N N . ALA A 1 167 ? -12.286 1.801 7.588 1.00 97.19 167 ALA A N 1
ATOM 1159 C CA . ALA A 1 167 ? -12.781 0.702 6.753 1.00 97.19 167 ALA 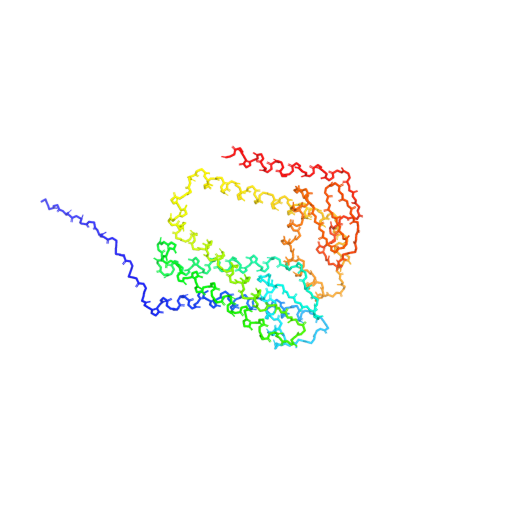A CA 1
ATOM 1160 C C . ALA A 1 167 ? -13.065 -0.587 7.558 1.00 97.19 167 ALA A C 1
ATOM 1162 O O . ALA A 1 167 ? -14.035 -1.303 7.304 1.00 97.19 167 ALA A O 1
ATOM 1163 N N . GLY A 1 168 ? -12.225 -0.892 8.550 1.00 97.94 168 GLY A N 1
ATOM 1164 C CA . GLY A 1 168 ? -12.408 -2.035 9.444 1.00 97.94 168 GLY A CA 1
ATOM 1165 C C . GLY A 1 168 ? -13.627 -1.909 10.361 1.00 97.94 168 GLY A C 1
ATOM 1166 O O . GLY A 1 168 ? -14.370 -2.881 10.543 1.00 97.94 168 GLY A O 1
ATOM 1167 N N . ILE A 1 169 ? -13.829 -0.718 10.927 1.00 98.38 169 ILE A N 1
ATOM 1168 C CA . ILE A 1 169 ? -14.951 -0.389 11.811 1.00 98.38 169 ILE A CA 1
ATOM 1169 C C . ILE A 1 169 ? -16.246 -0.325 11.011 1.00 98.38 169 ILE A C 1
ATOM 1171 O O . ILE A 1 169 ? -17.222 -0.927 11.445 1.00 98.38 169 ILE A O 1
ATOM 1175 N N . THR A 1 170 ? -16.265 0.301 9.830 1.00 96.25 170 THR A N 1
ATOM 1176 C CA . THR A 1 170 ? -17.482 0.347 9.004 1.00 96.25 170 THR A CA 1
ATOM 1177 C C . THR A 1 170 ? -17.951 -1.042 8.600 1.00 96.25 170 THR A C 1
ATOM 1179 O O . THR A 1 170 ? -19.144 -1.329 8.624 1.00 96.25 170 THR A O 1
ATOM 1182 N N . ARG A 1 171 ? -17.016 -1.956 8.315 1.00 94.44 171 ARG A N 1
ATOM 1183 C CA . ARG A 1 171 ? -17.335 -3.367 8.066 1.00 94.44 171 ARG A CA 1
ATOM 1184 C C . ARG A 1 171 ? -17.924 -4.082 9.291 1.00 94.44 171 ARG A C 1
ATOM 1186 O O . ARG A 1 171 ? -18.664 -5.043 9.115 1.00 94.44 171 ARG A O 1
ATOM 1193 N N . ALA A 1 172 ? -17.550 -3.686 10.507 1.00 95.62 172 ALA A N 1
ATOM 1194 C CA . ALA A 1 172 ? -18.002 -4.335 11.741 1.00 95.62 172 ALA A CA 1
ATOM 1195 C C . ALA A 1 172 ? -19.300 -3.741 12.304 1.00 95.62 172 ALA A C 1
ATOM 1197 O O . ALA A 1 172 ? -20.120 -4.489 12.823 1.00 95.62 172 ALA A O 1
ATOM 1198 N N . CYS A 1 173 ? -19.452 -2.420 12.226 1.00 95.38 173 CYS A N 1
ATOM 1199 C CA . CYS A 1 173 ? -20.466 -1.650 12.947 1.00 95.38 173 CYS A CA 1
ATOM 1200 C C . CYS A 1 173 ? -21.376 -0.824 12.023 1.00 95.38 173 CYS A C 1
ATOM 1202 O O . CYS A 1 173 ? -22.225 -0.103 12.529 1.00 95.38 173 CYS A O 1
ATOM 1204 N N . GLY A 1 174 ? -21.194 -0.885 10.700 1.00 92.50 174 GLY A N 1
ATOM 1205 C CA . GLY A 1 174 ? -21.929 -0.046 9.750 1.00 92.50 174 GLY A CA 1
ATOM 1206 C C . GLY A 1 174 ? -21.297 1.331 9.524 1.00 92.50 174 GLY A C 1
ATOM 1207 O O . GLY A 1 174 ? -20.266 1.683 10.107 1.00 92.50 174 GLY A O 1
ATOM 1208 N N . LEU A 1 175 ? -21.887 2.101 8.610 1.00 90.44 175 LEU A N 1
ATOM 1209 C CA . LEU A 1 175 ? -21.438 3.463 8.324 1.00 90.44 175 LEU A CA 1
ATOM 1210 C C . LEU A 1 175 ? -21.703 4.382 9.532 1.00 90.44 175 LEU A C 1
ATOM 1212 O O . LEU A 1 175 ? -22.567 4.090 10.349 1.00 90.44 175 LEU A O 1
ATOM 1216 N N . PRO A 1 176 ? -20.960 5.491 9.684 1.00 89.88 176 PRO A N 1
ATOM 1217 C CA . PRO A 1 176 ? -21.331 6.516 10.652 1.00 89.88 176 PRO A CA 1
ATOM 1218 C C . PRO A 1 176 ? -22.714 7.094 10.321 1.00 89.88 176 PRO A C 1
ATOM 1220 O O . PRO A 1 176 ? -22.950 7.416 9.157 1.00 89.88 176 PRO A O 1
ATOM 1223 N N . ASP A 1 177 ? -23.558 7.328 11.330 1.00 87.38 177 ASP A N 1
ATOM 1224 C CA . ASP A 1 177 ? -24.937 7.832 11.168 1.00 87.38 177 ASP A CA 1
ATOM 1225 C C . ASP A 1 177 ? -25.020 9.053 10.227 1.00 87.38 177 ASP A C 1
ATOM 1227 O O . ASP A 1 177 ? -25.820 9.095 9.302 1.00 87.38 177 ASP A O 1
ATOM 1231 N N . VAL A 1 178 ? -24.095 10.010 10.377 1.00 86.50 178 VAL A N 1
ATOM 1232 C CA . VAL A 1 178 ? -24.016 11.239 9.558 1.00 86.50 178 VAL A CA 1
ATOM 1233 C C . VAL A 1 178 ? -23.792 10.953 8.067 1.00 86.50 178 VAL A C 1
ATOM 1235 O O . VAL A 1 178 ? -24.186 11.742 7.208 1.00 86.50 178 VAL A O 1
ATOM 1238 N N . VAL A 1 179 ? -23.095 9.862 7.753 1.00 87.31 179 VAL A N 1
ATOM 1239 C CA . VAL A 1 179 ? -22.827 9.428 6.378 1.00 87.31 179 VAL A CA 1
ATOM 1240 C C . VAL A 1 179 ? -24.016 8.636 5.848 1.00 87.31 179 VAL A C 1
ATOM 1242 O O . VAL A 1 179 ? -24.415 8.850 4.709 1.00 87.31 179 VAL A O 1
ATOM 1245 N N . GLU A 1 180 ? -24.598 7.763 6.668 1.00 86.00 180 GLU A N 1
ATOM 1246 C CA . GLU A 1 180 ? -25.777 6.975 6.305 1.00 86.00 180 GLU A CA 1
ATOM 1247 C C . GLU A 1 180 ? -26.990 7.865 5.994 1.00 86.00 180 GLU A C 1
ATOM 1249 O O . GLU A 1 180 ? -27.612 7.693 4.951 1.00 86.00 180 GLU A O 1
ATOM 1254 N N . GLU A 1 181 ? -27.244 8.900 6.801 1.00 87.94 181 GLU A N 1
ATOM 1255 C CA . GLU A 1 181 ? -28.315 9.884 6.567 1.00 87.94 181 GLU A CA 1
ATOM 1256 C C . GLU A 1 181 ? -28.140 10.690 5.267 1.00 87.94 181 GLU A C 1
ATOM 1258 O O . GLU A 1 181 ? -29.112 11.207 4.716 1.00 87.94 181 GLU A O 1
ATOM 1263 N N . ARG A 1 182 ? -26.903 10.831 4.773 1.00 88.81 182 ARG A N 1
ATOM 1264 C CA . ARG A 1 182 ? -26.580 11.619 3.570 1.00 88.81 182 ARG A CA 1
ATOM 1265 C C . ARG A 1 182 ? -26.438 10.780 2.304 1.00 88.81 182 ARG A C 1
ATOM 1267 O O . ARG A 1 182 ? -26.382 11.354 1.216 1.00 88.81 182 ARG A O 1
ATOM 1274 N N . LEU A 1 183 ? -26.323 9.460 2.423 1.00 85.81 183 LEU A N 1
ATOM 1275 C CA . LEU A 1 183 ? -26.107 8.572 1.287 1.00 85.81 183 LEU A CA 1
ATOM 1276 C C . LEU A 1 183 ? -27.424 7.945 0.833 1.00 85.81 183 LEU A C 1
ATOM 1278 O O . LEU A 1 183 ? -27.933 7.013 1.446 1.00 85.81 183 LEU A O 1
ATOM 1282 N N . ASP A 1 184 ? -27.926 8.413 -0.309 1.00 88.50 184 ASP A N 1
ATOM 1283 C CA . ASP A 1 184 ? -29.019 7.752 -1.024 1.00 88.50 184 ASP A CA 1
ATOM 1284 C C . ASP A 1 184 ? -28.618 6.295 -1.371 1.00 88.50 184 ASP A C 1
ATOM 1286 O O . ASP A 1 184 ? -27.474 6.051 -1.787 1.00 88.50 184 ASP A O 1
ATOM 1290 N N . PRO A 1 185 ? -29.525 5.306 -1.249 1.00 85.31 185 PRO A N 1
ATOM 1291 C CA . PRO A 1 185 ? -29.325 3.955 -1.771 1.00 85.31 185 PRO A CA 1
ATOM 1292 C C . PRO A 1 185 ? -28.735 3.891 -3.189 1.00 85.31 185 PRO A C 1
ATOM 1294 O O . PRO A 1 185 ? -27.935 2.992 -3.476 1.00 85.31 185 PRO A O 1
ATOM 1297 N N . LEU A 1 186 ? -29.082 4.832 -4.072 1.00 86.50 186 LEU A N 1
ATOM 1298 C CA . LEU A 1 186 ? -28.510 4.938 -5.414 1.00 86.50 186 LEU A CA 1
ATOM 1299 C C . LEU A 1 186 ? -27.011 5.276 -5.379 1.00 86.50 186 LEU A C 1
ATOM 1301 O O . LEU A 1 186 ? -26.234 4.673 -6.121 1.00 86.50 186 LEU A O 1
ATOM 1305 N N . ALA A 1 187 ? -26.578 6.163 -4.481 1.00 87.31 187 ALA A N 1
ATOM 1306 C CA . ALA A 1 187 ? -25.166 6.503 -4.305 1.00 87.31 187 ALA A CA 1
ATOM 1307 C C . ALA A 1 187 ? -24.354 5.309 -3.777 1.00 87.31 187 ALA A C 1
ATOM 1309 O O . ALA A 1 187 ? -23.242 5.061 -4.243 1.00 87.31 187 ALA A O 1
ATOM 1310 N N . LEU A 1 188 ? -24.918 4.515 -2.859 1.00 85.56 188 LEU A N 1
ATOM 1311 C CA . LEU A 1 188 ? -24.274 3.287 -2.375 1.00 85.56 188 LEU A CA 1
ATOM 1312 C C . LEU A 1 188 ? -24.144 2.226 -3.472 1.00 85.56 188 LEU A C 1
ATOM 1314 O O . LEU A 1 188 ? -23.118 1.544 -3.545 1.00 85.56 188 LEU A O 1
ATOM 1318 N N . ARG A 1 189 ? -25.159 2.082 -4.333 1.00 86.44 189 ARG A N 1
ATOM 1319 C CA . ARG A 1 189 ? -25.080 1.209 -5.514 1.00 86.44 189 ARG A CA 1
ATOM 1320 C C . ARG A 1 189 ? -24.003 1.700 -6.475 1.00 86.44 189 ARG A C 1
ATOM 1322 O O . ARG A 1 189 ? -23.142 0.903 -6.827 1.00 86.44 189 ARG A O 1
ATOM 1329 N N . GLY A 1 190 ? -23.982 2.997 -6.782 1.00 88.50 190 GLY A N 1
ATOM 1330 C CA . GLY A 1 190 ? -22.952 3.622 -7.616 1.00 88.50 190 GLY A CA 1
ATOM 1331 C C . GLY A 1 190 ? -21.534 3.443 -7.066 1.00 88.50 190 GLY A C 1
ATOM 1332 O O . GLY A 1 190 ? -20.604 3.156 -7.813 1.00 88.50 190 GLY A O 1
ATOM 1333 N N . LEU A 1 191 ? -21.349 3.535 -5.745 1.00 88.31 191 LEU A N 1
ATOM 1334 C CA . LEU A 1 191 ? -20.050 3.285 -5.116 1.00 88.31 191 LEU A CA 1
ATOM 1335 C C . LEU A 1 191 ? -19.623 1.817 -5.256 1.00 88.31 191 LEU A C 1
ATOM 1337 O O . LEU A 1 191 ? -18.452 1.533 -5.505 1.00 88.31 191 LEU A O 1
ATOM 1341 N N . ARG A 1 192 ? -20.565 0.876 -5.113 1.00 89.00 192 ARG A N 1
ATOM 1342 C CA . ARG A 1 192 ? -20.300 -0.559 -5.294 1.00 89.00 192 ARG A CA 1
ATOM 1343 C C . ARG A 1 192 ? -19.977 -0.896 -6.748 1.00 89.00 192 ARG A C 1
ATOM 1345 O O . ARG A 1 192 ? -18.995 -1.598 -6.980 1.00 89.00 192 ARG A O 1
ATOM 1352 N N . THR A 1 193 ? -20.748 -0.392 -7.711 1.00 89.94 193 THR A N 1
ATOM 1353 C CA . THR A 1 193 ? -20.484 -0.608 -9.144 1.00 89.94 193 THR A CA 1
ATOM 1354 C C . THR A 1 193 ? -19.183 0.066 -9.571 1.00 89.94 193 THR A C 1
ATOM 1356 O O . THR A 1 193 ? -18.379 -0.558 -10.256 1.00 89.94 193 THR A O 1
ATOM 1359 N N . GLY A 1 194 ? -18.895 1.271 -9.074 1.00 90.69 194 GLY A N 1
ATOM 1360 C CA . GLY A 1 194 ? -17.613 1.948 -9.276 1.00 90.69 194 GLY A CA 1
ATOM 1361 C C . GLY A 1 194 ? -16.425 1.165 -8.708 1.00 90.69 194 GLY A C 1
ATOM 1362 O O . GLY A 1 194 ? -15.408 1.013 -9.383 1.00 90.69 194 GLY A O 1
ATOM 1363 N N . ALA A 1 195 ? -16.555 0.599 -7.503 1.00 91.75 195 ALA A N 1
ATOM 1364 C CA . ALA A 1 195 ? -15.523 -0.256 -6.913 1.00 91.75 195 ALA A CA 1
ATOM 1365 C C . ALA A 1 195 ? -15.299 -1.547 -7.720 1.00 91.75 195 ALA A C 1
ATOM 1367 O O . ALA A 1 195 ? -14.154 -1.962 -7.901 1.00 91.75 195 ALA A O 1
ATOM 1368 N N . LEU A 1 196 ? -16.369 -2.162 -8.237 1.00 92.38 196 LEU A N 1
ATOM 1369 C CA . LEU A 1 196 ? -16.274 -3.311 -9.144 1.00 92.38 196 LEU A CA 1
ATOM 1370 C C . LEU A 1 196 ? -15.607 -2.926 -10.470 1.00 92.38 196 LEU A C 1
ATOM 1372 O O . LEU A 1 196 ? -14.706 -3.631 -10.915 1.00 92.38 196 LEU A O 1
ATOM 1376 N N . GLY A 1 197 ? -15.981 -1.791 -11.065 1.00 92.25 197 GLY A N 1
ATOM 1377 C CA . GLY A 1 197 ? -15.354 -1.266 -12.279 1.00 92.25 197 GLY A CA 1
ATOM 1378 C C . GLY A 1 197 ? -13.857 -1.015 -12.091 1.00 92.25 197 GLY A C 1
ATOM 1379 O O . GLY A 1 197 ? -13.049 -1.452 -12.908 1.00 92.25 197 GLY A O 1
ATOM 1380 N N . LEU A 1 198 ? -13.462 -0.408 -10.967 1.00 93.19 198 LEU A N 1
ATOM 1381 C CA . LEU A 1 198 ? -12.052 -0.244 -10.607 1.00 93.19 198 LEU A CA 1
ATOM 1382 C C . LEU A 1 198 ? -11.343 -1.596 -10.446 1.00 93.19 198 LEU A C 1
ATOM 1384 O O . LEU A 1 198 ? -10.220 -1.752 -10.921 1.00 93.19 198 LEU A O 1
ATOM 1388 N N . ALA A 1 199 ? -11.982 -2.585 -9.815 1.00 94.19 199 ALA A N 1
ATOM 1389 C CA . ALA A 1 199 ? -11.411 -3.924 -9.679 1.00 94.19 199 ALA A CA 1
ATOM 1390 C C . ALA A 1 199 ? -11.199 -4.604 -11.044 1.00 94.19 199 ALA A C 1
ATOM 1392 O O . ALA A 1 199 ? -10.148 -5.209 -11.262 1.00 94.19 199 ALA A O 1
ATOM 1393 N N . VAL A 1 200 ? -12.146 -4.458 -11.979 1.00 94.38 200 VAL A N 1
ATOM 1394 C CA . VAL A 1 200 ? -12.013 -4.942 -13.365 1.00 94.38 200 VAL A CA 1
ATOM 1395 C C . VAL A 1 200 ? -10.848 -4.251 -14.070 1.00 94.38 200 VAL A C 1
ATOM 1397 O O . VAL A 1 200 ? -10.019 -4.924 -14.675 1.00 94.38 200 VAL A O 1
ATOM 1400 N N . LEU A 1 201 ? -10.725 -2.930 -13.943 1.00 94.75 201 LEU A N 1
ATOM 1401 C CA . LEU A 1 201 ? -9.609 -2.179 -14.521 1.00 94.75 201 LEU A CA 1
ATOM 1402 C C . LEU A 1 201 ? -8.254 -2.639 -13.966 1.00 94.75 201 LEU A C 1
ATOM 1404 O O . LEU A 1 201 ? -7.322 -2.882 -14.734 1.00 94.75 201 LEU A O 1
ATOM 1408 N N . VAL A 1 202 ? -8.143 -2.806 -12.646 1.00 96.62 202 VAL A N 1
ATOM 1409 C CA . VAL A 1 202 ? -6.934 -3.346 -12.003 1.00 96.62 202 VAL A CA 1
ATOM 1410 C C . VAL A 1 202 ? -6.623 -4.748 -12.532 1.00 96.62 202 VAL A C 1
ATOM 1412 O O . VAL A 1 202 ? -5.463 -5.039 -12.820 1.00 96.62 202 VAL A O 1
ATOM 1415 N N . ALA A 1 203 ? -7.638 -5.596 -12.724 1.00 96.12 203 ALA A N 1
ATOM 1416 C CA . ALA A 1 203 ? -7.466 -6.919 -13.318 1.00 96.12 203 ALA A CA 1
ATOM 1417 C C . ALA A 1 203 ? -6.977 -6.846 -14.776 1.00 96.12 203 ALA A C 1
ATOM 1419 O O . ALA A 1 203 ? -6.090 -7.610 -15.152 1.00 96.12 203 ALA A O 1
ATOM 1420 N N . CYS A 1 204 ? -7.475 -5.902 -15.581 1.00 95.50 204 CYS A N 1
ATOM 1421 C CA . CYS A 1 204 ? -6.968 -5.648 -16.932 1.00 95.50 204 CYS A CA 1
ATOM 1422 C C . CYS A 1 204 ? -5.497 -5.207 -16.919 1.00 95.50 204 CYS A C 1
ATOM 1424 O O . CYS A 1 204 ? -4.692 -5.755 -17.672 1.00 95.50 204 CYS A O 1
ATOM 1426 N N . GLY A 1 205 ? -5.125 -4.263 -16.046 1.00 96.31 205 GLY A N 1
ATOM 1427 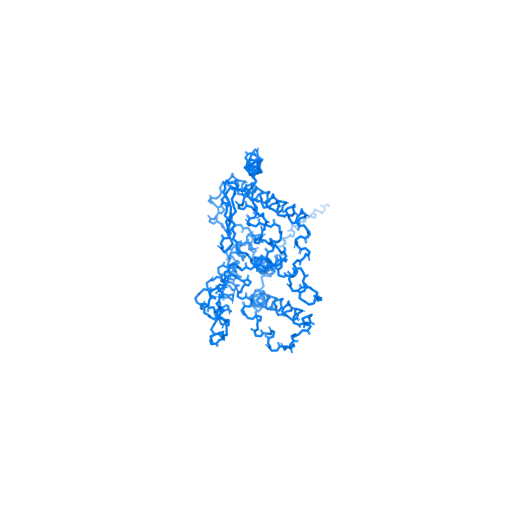C CA . GLY A 1 205 ? -3.732 -3.839 -15.873 1.00 96.31 205 GLY A CA 1
ATOM 1428 C C . GLY A 1 205 ? -2.824 -4.998 -15.452 1.00 96.31 205 GLY A C 1
ATOM 1429 O O . GLY A 1 205 ? -1.743 -5.173 -16.011 1.00 96.31 205 GLY A O 1
ATOM 1430 N N . ALA A 1 206 ? -3.292 -5.846 -14.532 1.00 97.12 206 ALA A N 1
ATOM 1431 C CA . ALA A 1 206 ? -2.573 -7.044 -14.113 1.00 97.12 206 ALA A CA 1
ATOM 1432 C C . ALA A 1 206 ? -2.405 -8.049 -15.259 1.00 97.12 206 ALA A C 1
ATOM 1434 O O . ALA A 1 206 ? -1.299 -8.539 -15.468 1.00 97.12 206 ALA A O 1
ATOM 1435 N N . ALA A 1 207 ? -3.458 -8.308 -16.040 1.00 96.81 207 ALA A N 1
ATOM 1436 C CA . ALA A 1 207 ? -3.397 -9.202 -17.193 1.00 96.81 207 ALA A CA 1
ATOM 1437 C C . ALA A 1 207 ? -2.387 -8.710 -18.241 1.00 96.81 207 ALA A C 1
ATOM 1439 O O . ALA A 1 207 ? -1.579 -9.494 -18.735 1.00 96.81 207 ALA A O 1
ATOM 1440 N N . VAL A 1 208 ? -2.385 -7.409 -18.539 1.00 95.50 208 VAL A N 1
ATOM 1441 C CA . VAL A 1 208 ? -1.448 -6.794 -19.492 1.00 95.50 208 VAL A CA 1
ATOM 1442 C C . VAL A 1 208 ? -0.014 -6.888 -18.990 1.00 95.50 208 VAL A C 1
ATOM 1444 O O . VAL A 1 208 ? 0.863 -7.298 -19.749 1.00 95.50 208 VAL A O 1
ATOM 1447 N N . PHE A 1 209 ? 0.219 -6.587 -17.710 1.00 96.69 209 PHE A N 1
ATOM 1448 C CA . PHE A 1 209 ? 1.523 -6.785 -17.084 1.00 96.69 209 PHE A CA 1
ATOM 1449 C C . PHE A 1 209 ? 1.981 -8.247 -17.200 1.00 96.69 209 PHE A C 1
ATOM 1451 O O . PHE A 1 209 ? 3.081 -8.503 -17.680 1.00 96.69 209 PHE A O 1
ATOM 1458 N N . THR A 1 210 ? 1.129 -9.214 -16.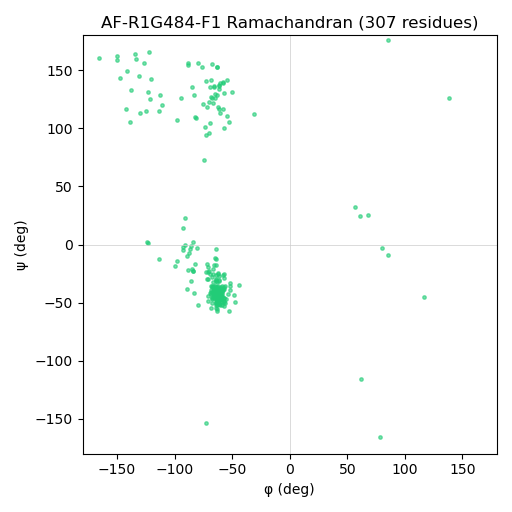846 1.00 96.31 210 THR A N 1
ATOM 1459 C CA . THR A 1 210 ? 1.459 -10.645 -16.922 1.00 96.31 210 THR A CA 1
ATOM 1460 C C . THR A 1 210 ? 1.786 -11.092 -18.345 1.00 96.31 210 THR A C 1
ATOM 1462 O O . THR A 1 210 ? 2.771 -11.803 -18.538 1.00 96.31 210 THR A O 1
ATOM 1465 N N . VAL A 1 211 ? 1.006 -10.671 -19.345 1.00 96.06 211 VAL A N 1
ATOM 1466 C CA . VAL A 1 211 ? 1.280 -10.990 -20.755 1.00 96.06 211 VAL A CA 1
ATOM 1467 C C . VAL A 1 211 ? 2.609 -10.380 -21.198 1.00 96.06 211 VAL A C 1
ATOM 1469 O O . VAL A 1 211 ? 3.415 -11.083 -21.803 1.00 96.06 211 VAL A O 1
ATOM 1472 N N . ALA A 1 212 ? 2.878 -9.116 -20.856 1.00 94.62 212 ALA A N 1
ATOM 1473 C CA . ALA A 1 212 ? 4.144 -8.461 -21.181 1.00 94.62 212 ALA A CA 1
ATOM 1474 C C . ALA A 1 212 ? 5.343 -9.191 -20.549 1.00 94.62 212 ALA A C 1
ATOM 1476 O O . ALA A 1 212 ? 6.320 -9.487 -21.232 1.00 94.62 212 ALA A O 1
ATOM 1477 N N . THR A 1 213 ? 5.249 -9.565 -19.270 1.00 94.25 213 THR A N 1
ATOM 1478 C CA . THR A 1 213 ? 6.284 -10.357 -18.586 1.00 94.25 213 THR A CA 1
ATOM 1479 C C . THR A 1 213 ? 6.469 -11.738 -19.220 1.00 94.25 213 THR A C 1
ATOM 1481 O O . THR A 1 213 ? 7.604 -12.185 -19.363 1.00 94.25 213 THR A O 1
ATOM 1484 N N . ALA A 1 214 ? 5.386 -12.416 -19.610 1.00 95.38 214 ALA A N 1
ATOM 1485 C CA . ALA A 1 214 ? 5.451 -13.746 -20.216 1.00 95.38 214 ALA A CA 1
ATOM 1486 C C . ALA A 1 214 ? 6.095 -13.721 -21.611 1.00 95.38 214 ALA A C 1
ATOM 1488 O O . ALA A 1 214 ? 6.930 -14.571 -21.917 1.00 95.38 214 ALA A O 1
ATOM 1489 N N . VAL A 1 215 ? 5.747 -12.734 -22.442 1.00 95.62 215 VAL A N 1
ATOM 1490 C CA . VAL A 1 215 ? 6.359 -12.545 -23.767 1.00 95.62 215 VAL A CA 1
ATOM 1491 C C . VAL A 1 215 ? 7.846 -12.206 -23.635 1.00 95.62 215 VAL A C 1
ATOM 1493 O O . VAL A 1 215 ? 8.665 -12.744 -24.379 1.00 95.62 215 VAL A O 1
ATOM 1496 N N . SER A 1 216 ? 8.210 -11.390 -22.645 1.00 94.12 216 SER A N 1
ATOM 1497 C CA . SER A 1 216 ? 9.599 -11.003 -22.372 1.00 94.12 216 SER A CA 1
ATOM 1498 C C . SER A 1 216 ? 10.309 -11.924 -21.373 1.00 94.12 216 SER A C 1
ATOM 1500 O O . SER A 1 216 ? 11.292 -11.516 -20.751 1.00 94.12 216 SER A O 1
ATOM 1502 N N . TRP A 1 217 ? 9.849 -13.171 -21.205 1.00 93.62 217 TRP A N 1
ATOM 1503 C CA . TRP A 1 217 ? 10.368 -14.065 -20.164 1.00 93.62 217 TRP A CA 1
ATOM 1504 C C . TRP A 1 217 ? 11.880 -14.278 -20.256 1.00 93.62 217 TRP A C 1
ATOM 1506 O O . TRP A 1 217 ? 12.546 -14.319 -19.229 1.00 93.62 217 TRP A O 1
ATOM 1516 N N . LYS A 1 218 ? 12.433 -14.349 -21.473 1.00 93.19 218 LYS A N 1
ATOM 1517 C CA . LYS A 1 218 ? 13.881 -14.480 -21.678 1.00 93.19 218 LYS A CA 1
ATOM 1518 C C . LYS A 1 218 ? 14.651 -13.304 -21.064 1.00 93.19 218 LYS A C 1
ATOM 1520 O O . LYS A 1 218 ? 15.566 -13.516 -20.280 1.00 93.19 218 LYS A O 1
ATOM 1525 N N . THR A 1 219 ? 14.230 -12.072 -21.349 1.00 92.38 219 THR A N 1
ATOM 1526 C CA . THR A 1 219 ? 14.825 -10.863 -20.763 1.00 92.38 219 THR A CA 1
ATOM 1527 C C . THR A 1 219 ? 14.690 -10.866 -19.242 1.00 92.38 219 THR A C 1
ATOM 1529 O O . THR A 1 219 ? 15.636 -10.534 -18.537 1.00 92.38 219 THR A O 1
ATOM 1532 N N . VAL A 1 220 ? 13.535 -11.287 -18.718 1.00 92.31 220 VAL A N 1
ATOM 1533 C CA . VAL A 1 220 ? 13.294 -11.401 -17.271 1.00 92.31 220 VAL A CA 1
ATOM 1534 C C . VAL A 1 220 ? 14.228 -12.434 -16.631 1.00 92.31 220 VAL A C 1
ATOM 1536 O O . VAL A 1 220 ? 14.802 -12.159 -15.577 1.00 92.31 220 VAL A O 1
ATOM 1539 N N . SER A 1 221 ? 14.3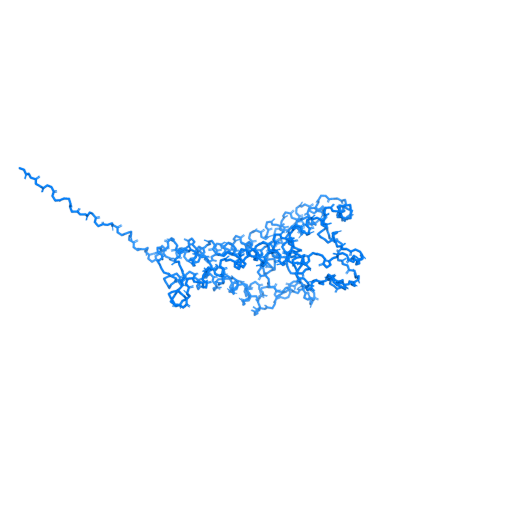98 -13.606 -17.252 1.00 92.25 221 SER A N 1
ATOM 1540 C CA . SER A 1 221 ? 15.266 -14.668 -16.738 1.00 92.25 221 SER A CA 1
ATOM 1541 C C . SER A 1 221 ? 16.743 -14.292 -16.795 1.00 92.25 221 SER A C 1
ATOM 1543 O O . SER A 1 221 ? 17.476 -14.626 -15.869 1.00 92.25 221 SER A O 1
ATOM 1545 N N . ASP A 1 222 ? 17.162 -13.560 -17.829 1.00 91.75 222 ASP A N 1
ATOM 1546 C CA . ASP A 1 222 ? 18.560 -13.160 -18.035 1.00 91.75 222 ASP A CA 1
ATOM 1547 C C . ASP A 1 222 ? 19.031 -12.101 -17.015 1.00 91.75 222 ASP A C 1
ATOM 1549 O O . ASP A 1 222 ? 20.230 -11.957 -16.785 1.00 91.75 222 ASP A O 1
ATOM 1553 N N . VAL A 1 223 ? 18.105 -11.382 -16.360 1.00 90.56 223 VAL A N 1
ATOM 1554 C CA . VAL A 1 223 ? 18.424 -10.435 -15.270 1.00 90.56 223 VAL A CA 1
ATOM 1555 C C . VAL A 1 223 ? 18.821 -11.155 -13.974 1.00 90.56 223 VAL A C 1
ATOM 1557 O O . VAL A 1 223 ? 19.504 -10.575 -13.128 1.00 90.56 223 VAL A O 1
ATOM 1560 N N . TYR A 1 224 ? 18.398 -12.405 -13.777 1.00 88.56 224 TYR A N 1
ATOM 1561 C CA . TYR A 1 224 ? 18.767 -13.150 -12.578 1.00 88.56 224 TYR A CA 1
ATOM 1562 C C . TYR A 1 224 ? 20.246 -13.546 -12.612 1.00 88.56 224 TYR A C 1
ATOM 1564 O O . TYR A 1 224 ? 20.691 -14.315 -13.461 1.00 88.56 224 TYR A O 1
ATOM 1572 N N . GLU A 1 225 ? 21.011 -13.049 -11.641 1.00 78.31 225 GLU A N 1
ATOM 1573 C CA . GLU A 1 225 ? 22.419 -13.408 -11.497 1.00 78.31 225 GLU A CA 1
ATOM 1574 C C . GLU A 1 225 ? 22.615 -14.813 -10.895 1.00 78.31 225 GLU A C 1
ATOM 1576 O O . GLU A 1 225 ? 21.804 -15.267 -10.073 1.00 78.31 225 GLU A O 1
ATOM 1581 N N . PRO A 1 226 ? 23.741 -15.485 -11.208 1.00 78.31 226 PRO A N 1
ATOM 1582 C CA . PRO A 1 226 ? 24.117 -16.738 -10.567 1.00 78.31 226 PRO A CA 1
ATOM 1583 C C . PRO A 1 226 ? 24.248 -16.575 -9.046 1.00 78.31 226 PRO A C 1
ATOM 1585 O O . PRO A 1 226 ? 25.118 -15.865 -8.545 1.00 78.31 226 PRO A O 1
ATOM 1588 N N . GLY A 1 227 ? 23.398 -17.277 -8.298 1.00 83.25 227 GLY A N 1
ATOM 1589 C CA . GLY A 1 227 ? 23.438 -17.305 -6.838 1.00 83.25 227 GLY A CA 1
ATOM 1590 C C . GLY A 1 227 ? 22.048 -17.240 -6.222 1.00 83.25 227 GLY A C 1
ATOM 1591 O O . GLY A 1 227 ? 21.277 -16.318 -6.487 1.00 83.25 227 GLY A O 1
ATOM 1592 N N . PHE A 1 228 ? 21.741 -18.210 -5.357 1.00 85.25 228 PHE A N 1
ATOM 1593 C CA . PHE A 1 228 ? 20.416 -18.334 -4.748 1.00 85.25 228 PHE A CA 1
ATOM 1594 C C . PHE A 1 228 ? 20.004 -17.071 -3.981 1.00 85.25 228 PHE A C 1
ATOM 1596 O O . PHE A 1 228 ? 18.904 -16.580 -4.188 1.00 85.25 228 PHE A O 1
ATOM 1603 N N . GLY A 1 229 ? 20.892 -16.502 -3.158 1.00 84.31 229 GLY A N 1
ATOM 1604 C CA . GLY A 1 229 ? 20.596 -15.305 -2.363 1.00 84.31 229 GLY A CA 1
ATOM 1605 C C . GLY A 1 229 ? 20.243 -14.072 -3.179 1.00 84.31 229 GLY A C 1
ATOM 1606 O O . GLY A 1 229 ? 19.211 -13.450 -2.945 1.00 84.31 229 GLY A O 1
ATOM 1607 N N . THR A 1 230 ? 21.082 -13.732 -4.159 1.00 84.81 230 THR A N 1
ATOM 1608 C CA . THR A 1 230 ? 20.851 -12.576 -5.036 1.00 84.81 230 THR A CA 1
ATOM 1609 C C . THR A 1 230 ? 19.570 -12.760 -5.842 1.00 84.81 230 THR A C 1
ATOM 1611 O O . THR A 1 230 ? 18.719 -11.870 -5.861 1.00 84.81 230 THR A O 1
ATOM 1614 N N . SER A 1 231 ? 19.379 -13.945 -6.431 1.00 89.44 231 SER A N 1
ATOM 1615 C CA . SER A 1 231 ? 18.162 -14.267 -7.179 1.00 89.44 231 SER A CA 1
ATOM 1616 C C . SER A 1 231 ? 16.910 -14.229 -6.299 1.00 89.44 231 SER A C 1
ATOM 1618 O O . SER A 1 231 ? 15.891 -13.662 -6.692 1.00 89.44 231 SER A O 1
ATOM 1620 N N . PHE A 1 232 ? 16.981 -14.763 -5.081 1.00 89.81 232 PHE A N 1
ATOM 1621 C CA . PHE A 1 232 ? 15.878 -14.729 -4.126 1.00 89.81 232 PHE A CA 1
ATOM 1622 C C . PHE A 1 232 ? 15.541 -13.296 -3.693 1.00 89.81 232 PHE A C 1
ATOM 1624 O O . PHE A 1 232 ? 14.368 -12.927 -3.663 1.00 89.81 232 PHE A O 1
ATOM 1631 N N . GLY A 1 233 ? 16.549 -12.462 -3.426 1.00 90.19 233 GLY A N 1
ATOM 1632 C CA . GLY A 1 233 ? 16.361 -11.046 -3.109 1.00 90.19 233 GLY A CA 1
ATOM 1633 C C . GLY A 1 233 ? 15.689 -10.273 -4.248 1.00 90.19 233 GLY A C 1
ATOM 1634 O O . GLY A 1 233 ? 14.730 -9.541 -4.004 1.00 90.19 233 GLY A O 1
ATOM 1635 N N . LEU A 1 234 ? 16.127 -10.483 -5.494 1.00 92.19 234 LEU A N 1
ATOM 1636 C CA . LEU A 1 234 ? 15.517 -9.878 -6.687 1.00 92.19 234 LEU A CA 1
ATOM 1637 C C . LEU A 1 234 ? 14.084 -10.369 -6.925 1.00 92.19 234 LEU A C 1
ATOM 1639 O O . LEU A 1 234 ? 13.209 -9.577 -7.287 1.00 92.19 234 LEU A O 1
ATOM 1643 N N . PHE A 1 235 ? 13.826 -11.658 -6.701 1.00 93.38 235 PHE A N 1
ATOM 1644 C CA . PHE A 1 235 ? 12.481 -12.222 -6.754 1.00 93.38 235 PHE A CA 1
ATOM 1645 C C . PHE A 1 235 ? 11.574 -11.579 -5.703 1.00 93.38 235 PHE A C 1
ATOM 1647 O O . PHE A 1 235 ? 10.510 -11.066 -6.045 1.00 93.38 235 PHE A O 1
ATOM 1654 N N . LEU A 1 236 ? 12.013 -11.535 -4.443 1.00 93.88 236 LEU A N 1
ATOM 1655 C CA . LEU A 1 236 ? 11.241 -10.941 -3.358 1.00 93.88 236 LEU A CA 1
ATOM 1656 C C . LEU A 1 236 ? 10.980 -9.454 -3.619 1.00 93.88 236 LEU A C 1
ATOM 1658 O O . LEU A 1 236 ? 9.842 -9.010 -3.493 1.00 93.88 236 LEU A O 1
ATOM 1662 N N . LEU A 1 237 ? 11.991 -8.700 -4.059 1.00 93.38 237 LEU A N 1
ATOM 1663 C CA . LEU A 1 237 ? 11.838 -7.303 -4.467 1.00 93.38 237 LEU A CA 1
ATOM 1664 C C . LEU A 1 237 ? 10.769 -7.153 -5.558 1.00 93.38 237 LEU A C 1
ATOM 1666 O O . LEU A 1 237 ? 9.879 -6.313 -5.433 1.00 93.38 237 LEU A O 1
ATOM 1670 N N . SER A 1 238 ? 10.815 -8.000 -6.589 1.00 95.44 238 SER A N 1
ATOM 1671 C CA . SER A 1 238 ? 9.836 -7.992 -7.681 1.00 95.44 238 SER A CA 1
ATOM 1672 C C . SER A 1 238 ? 8.419 -8.270 -7.168 1.00 95.44 238 SER A C 1
ATOM 1674 O O . SER A 1 238 ? 7.484 -7.563 -7.533 1.00 95.44 238 SER A O 1
ATOM 1676 N N . VAL A 1 239 ? 8.255 -9.227 -6.249 1.00 96.19 239 VAL A N 1
ATOM 1677 C CA . VAL A 1 239 ? 6.964 -9.514 -5.603 1.00 96.19 239 VAL A CA 1
ATOM 1678 C C . VAL A 1 239 ? 6.463 -8.311 -4.798 1.00 96.19 239 VAL A C 1
ATOM 1680 O O . VAL A 1 239 ? 5.299 -7.932 -4.927 1.00 96.19 239 VAL A O 1
ATOM 1683 N N . LEU A 1 240 ? 7.323 -7.667 -4.003 1.00 96.56 240 LEU A N 1
ATOM 1684 C CA . LEU A 1 240 ? 6.933 -6.515 -3.181 1.00 96.56 240 LEU A CA 1
ATOM 1685 C C . LEU A 1 240 ? 6.469 -5.309 -4.018 1.00 96.56 240 LEU A C 1
ATOM 1687 O O . LEU A 1 240 ? 5.583 -4.563 -3.591 1.00 96.56 240 LEU A O 1
ATOM 1691 N N . TYR A 1 241 ? 7.049 -5.136 -5.206 1.00 96.81 241 TYR A N 1
ATOM 1692 C CA . TYR A 1 241 ? 6.703 -4.082 -6.163 1.00 96.81 241 TYR A CA 1
ATOM 1693 C C . TYR A 1 241 ? 5.629 -4.487 -7.179 1.00 96.81 241 TYR A C 1
ATOM 1695 O O . TYR A 1 241 ? 5.230 -3.662 -8.003 1.00 96.81 241 TYR A O 1
ATOM 1703 N N . LEU A 1 242 ? 5.112 -5.716 -7.124 1.00 96.75 242 LEU A N 1
ATOM 1704 C CA . LEU A 1 242 ? 4.111 -6.192 -8.076 1.00 96.75 242 LEU A CA 1
ATOM 1705 C C . LEU A 1 242 ? 2.881 -5.265 -8.166 1.00 96.75 242 LEU A C 1
ATOM 1707 O O . LEU A 1 242 ? 2.483 -4.938 -9.285 1.00 96.75 242 LEU A O 1
ATOM 1711 N N . PRO A 1 243 ? 2.314 -4.732 -7.060 1.00 97.62 243 PRO A N 1
ATOM 1712 C CA . PRO A 1 243 ? 1.193 -3.801 -7.172 1.00 97.62 243 PRO A CA 1
ATOM 1713 C C . PRO A 1 243 ? 1.582 -2.461 -7.815 1.00 97.62 243 PRO A C 1
ATOM 1715 O O . PRO A 1 243 ? 0.742 -1.845 -8.465 1.00 97.62 243 PRO A O 1
ATOM 1718 N N . ASN A 1 244 ? 2.841 -2.018 -7.697 1.00 96.88 244 ASN A N 1
ATOM 1719 C CA . ASN A 1 244 ? 3.335 -0.840 -8.418 1.00 96.88 244 ASN A CA 1
ATOM 1720 C C . ASN A 1 244 ? 3.348 -1.092 -9.929 1.00 96.88 244 ASN A C 1
ATOM 1722 O O . ASN A 1 244 ? 2.898 -0.240 -10.691 1.00 96.88 244 ASN A O 1
ATOM 1726 N N . ALA A 1 245 ? 3.825 -2.263 -10.360 1.00 96.75 245 ALA A N 1
ATOM 1727 C CA . ALA A 1 245 ? 3.853 -2.630 -11.774 1.00 96.75 245 ALA A CA 1
ATOM 1728 C C . ALA A 1 245 ? 2.440 -2.771 -12.360 1.00 96.75 245 ALA A C 1
ATOM 1730 O O . ALA A 1 245 ? 2.172 -2.270 -13.450 1.00 96.75 245 ALA A O 1
ATOM 1731 N N . VAL A 1 246 ? 1.508 -3.365 -11.606 1.00 97.81 246 VAL A N 1
ATOM 1732 C CA . VAL A 1 246 ? 0.089 -3.429 -11.991 1.00 97.81 246 VAL A CA 1
ATOM 1733 C C . VAL A 1 246 ? -0.520 -2.030 -12.098 1.00 97.81 246 VAL A C 1
ATOM 1735 O O . VAL A 1 246 ? -1.242 -1.761 -13.054 1.00 97.81 246 VAL A O 1
ATOM 1738 N N . ALA A 1 247 ? -0.214 -1.119 -11.168 1.00 96.75 247 ALA A N 1
ATOM 1739 C CA . ALA A 1 247 ? -0.681 0.265 -11.234 1.00 96.75 247 ALA A CA 1
ATOM 1740 C C . ALA A 1 247 ? -0.107 1.016 -12.449 1.00 96.75 247 ALA A C 1
ATOM 1742 O O . ALA A 1 247 ? -0.836 1.753 -13.112 1.00 96.75 247 ALA A O 1
ATOM 1743 N N . ALA A 1 248 ? 1.166 0.793 -12.785 1.00 96.25 248 ALA A N 1
ATOM 1744 C CA . ALA A 1 248 ? 1.787 1.345 -13.987 1.00 96.25 248 ALA A CA 1
ATOM 1745 C C . ALA A 1 248 ? 1.121 0.807 -15.267 1.00 96.25 248 ALA A C 1
ATOM 1747 O O . ALA A 1 248 ? 0.744 1.588 -16.139 1.00 96.25 248 ALA A O 1
ATOM 1748 N N . ALA A 1 249 ? 0.886 -0.506 -15.350 1.00 96.50 249 ALA A N 1
ATOM 1749 C CA . ALA A 1 249 ? 0.184 -1.126 -16.473 1.00 96.50 249 ALA A CA 1
ATOM 1750 C C . ALA A 1 249 ? -1.277 -0.657 -16.584 1.00 96.50 249 ALA A C 1
ATOM 1752 O O . ALA A 1 249 ? -1.752 -0.388 -17.685 1.00 96.50 249 ALA A O 1
ATOM 1753 N N . LEU A 1 250 ? -1.974 -0.487 -15.455 1.00 96.81 250 LEU A N 1
ATOM 1754 C CA . LEU A 1 250 ? -3.304 0.123 -15.394 1.00 96.81 250 LEU A CA 1
ATOM 1755 C C . LEU A 1 250 ? -3.288 1.564 -15.931 1.00 96.81 250 LEU A C 1
ATOM 1757 O O . LEU A 1 250 ? -4.132 1.931 -16.748 1.00 96.81 250 LEU A O 1
ATOM 1761 N N . SER A 1 251 ? -2.324 2.376 -15.498 1.00 96.38 251 SER A N 1
ATOM 1762 C CA . SER A 1 251 ? -2.154 3.756 -15.970 1.00 96.38 251 SER A CA 1
ATOM 1763 C C . SER A 1 251 ? -1.855 3.806 -17.472 1.00 96.38 251 SER A C 1
ATOM 1765 O O . SER A 1 251 ? -2.360 4.664 -18.193 1.00 96.38 251 SER A O 1
ATOM 1767 N N . PHE A 1 252 ? -1.099 2.832 -17.983 1.00 96.00 252 PHE A N 1
ATOM 1768 C CA . PHE A 1 252 ? -0.881 2.663 -19.414 1.00 96.00 252 PHE A CA 1
ATOM 1769 C C . PHE A 1 252 ? -2.179 2.340 -20.160 1.00 96.00 252 PHE A C 1
ATOM 1771 O O . PHE A 1 252 ? -2.551 3.087 -21.060 1.00 96.00 252 PHE A O 1
ATOM 1778 N N . VAL A 1 253 ? -2.926 1.304 -19.764 1.00 95.12 253 VAL A N 1
ATOM 1779 C CA . VAL A 1 253 ? -4.151 0.920 -20.495 1.00 95.12 253 VAL A CA 1
ATOM 1780 C C . VAL A 1 253 ? -5.318 1.882 -20.328 1.00 95.12 253 VAL A C 1
ATOM 1782 O O . VAL A 1 253 ? -6.249 1.839 -21.125 1.00 95.12 253 VAL A O 1
ATOM 1785 N N . THR A 1 254 ? -5.281 2.759 -19.326 1.00 94.25 254 THR A N 1
ATOM 1786 C CA . THR A 1 254 ? -6.259 3.846 -19.176 1.00 94.25 254 THR A CA 1
ATOM 1787 C C . THR A 1 254 ? -5.867 5.115 -19.939 1.00 94.25 254 THR A C 1
ATOM 1789 O O . THR A 1 254 ? -6.690 6.022 -20.043 1.00 94.25 254 THR A O 1
ATOM 1792 N N . GLY A 1 255 ? -4.658 5.177 -20.515 1.00 92.75 255 GLY A N 1
ATOM 1793 C CA . GLY A 1 255 ? -4.205 6.256 -21.400 1.00 92.75 255 GLY A CA 1
ATOM 1794 C C . GLY A 1 255 ? -3.023 7.097 -20.893 1.00 92.75 255 GLY A C 1
ATOM 1795 O O . GLY A 1 255 ? -2.113 7.327 -21.693 1.00 92.75 255 GLY A O 1
ATOM 1796 N N . PRO A 1 256 ? -2.979 7.548 -19.618 1.00 92.88 256 PRO A N 1
ATOM 1797 C CA . PRO A 1 256 ? -1.919 8.431 -19.118 1.00 92.88 256 PRO A CA 1
ATOM 1798 C C . PRO A 1 256 ? -0.495 7.893 -19.274 1.00 92.88 256 PRO A C 1
ATOM 1800 O O . PRO A 1 256 ? 0.440 8.681 -19.402 1.00 92.88 256 PRO A O 1
ATOM 1803 N N . GLY A 1 257 ? -0.319 6.569 -19.267 1.00 94.94 257 GLY A N 1
ATOM 1804 C CA . GLY A 1 257 ? 1.010 5.971 -19.292 1.00 94.94 257 GLY A CA 1
ATOM 1805 C C . GLY A 1 257 ? 1.696 6.001 -17.930 1.00 94.94 257 GLY A C 1
ATOM 1806 O O . GLY A 1 257 ? 1.063 6.216 -16.895 1.00 94.94 257 GLY A O 1
ATOM 1807 N N . PHE A 1 258 ? 2.997 5.753 -17.918 1.00 95.50 258 PHE A N 1
ATOM 1808 C CA . PHE A 1 258 ? 3.831 5.840 -16.722 1.00 95.50 258 PHE A CA 1
ATOM 1809 C C . PHE A 1 258 ? 5.262 6.230 -17.093 1.00 95.50 258 PHE A C 1
ATOM 1811 O O . PHE A 1 258 ? 5.680 6.082 -18.244 1.00 95.50 258 PHE A O 1
ATOM 1818 N N . SER A 1 259 ? 6.019 6.692 -16.098 1.00 94.12 259 SER A N 1
ATOM 1819 C CA . SER A 1 259 ? 7.430 7.022 -16.257 1.00 94.12 259 SER A CA 1
ATOM 1820 C C . SER A 1 259 ? 8.293 6.407 -15.160 1.00 94.12 259 SER A C 1
ATOM 1822 O O . SER A 1 259 ? 7.872 6.260 -14.009 1.00 94.12 259 SER A O 1
ATOM 1824 N N . ILE A 1 260 ? 9.508 6.006 -15.533 1.00 91.81 260 ILE A N 1
ATOM 1825 C CA . ILE A 1 260 ? 10.510 5.429 -14.633 1.00 91.81 260 ILE A CA 1
ATOM 1826 C C . ILE A 1 260 ? 11.868 6.019 -15.007 1.00 91.81 260 ILE A C 1
ATOM 1828 O O . ILE A 1 260 ? 12.467 5.649 -16.015 1.00 91.81 260 ILE A O 1
ATOM 1832 N N . GLY A 1 261 ? 12.375 6.941 -14.188 1.00 87.75 261 GLY A N 1
ATOM 1833 C CA . GLY A 1 261 ? 13.622 7.639 -14.499 1.00 87.75 261 GLY A CA 1
ATOM 1834 C C . GLY A 1 261 ? 13.486 8.445 -15.793 1.00 87.75 261 GLY A C 1
ATOM 1835 O O . GLY A 1 261 ? 12.707 9.389 -15.837 1.00 87.75 261 GLY A O 1
ATOM 1836 N N . GLY A 1 262 ? 14.249 8.077 -16.827 1.00 88.69 262 GLY A N 1
ATOM 1837 C CA . GLY A 1 262 ? 14.166 8.696 -18.157 1.00 88.69 262 GLY A CA 1
ATOM 1838 C C . GLY A 1 262 ? 13.223 7.995 -19.143 1.00 88.69 262 GLY A C 1
ATOM 1839 O O . GLY A 1 262 ? 13.071 8.483 -20.259 1.00 88.69 262 GLY A O 1
ATOM 1840 N N . LEU A 1 263 ? 12.644 6.847 -18.770 1.00 94.31 263 LEU A N 1
ATOM 1841 C CA . LEU A 1 263 ? 11.698 6.103 -19.603 1.00 94.31 263 LEU A CA 1
ATOM 1842 C C . LEU A 1 263 ? 10.289 6.683 -19.440 1.00 94.31 263 LEU A C 1
ATOM 1844 O O . LEU A 1 263 ? 9.793 6.738 -18.315 1.00 94.31 263 LEU A O 1
ATOM 1848 N N . ASP A 1 264 ? 9.625 7.004 -20.551 1.00 95.62 264 ASP A N 1
ATOM 1849 C CA . ASP A 1 264 ? 8.200 7.346 -20.607 1.00 95.62 264 ASP A CA 1
ATOM 1850 C C . ASP A 1 264 ? 7.468 6.385 -21.552 1.00 95.62 264 ASP A C 1
ATOM 1852 O O . ASP A 1 264 ? 7.821 6.257 -22.731 1.00 95.62 264 ASP A O 1
ATOM 1856 N N . VAL A 1 265 ? 6.420 5.732 -21.051 1.00 96.44 265 VAL A N 1
ATOM 1857 C CA . VAL A 1 265 ? 5.610 4.776 -21.817 1.00 96.44 265 VAL A CA 1
ATOM 1858 C C . VAL A 1 265 ? 4.148 5.197 -21.770 1.00 96.44 265 VAL A C 1
ATOM 1860 O O . VAL A 1 265 ? 3.517 5.150 -20.717 1.00 96.44 265 VAL A O 1
ATOM 1863 N N . GLY A 1 266 ? 3.588 5.570 -22.918 1.00 95.31 266 GLY A N 1
ATOM 1864 C CA . GLY A 1 266 ? 2.168 5.867 -23.095 1.00 95.31 266 GLY A CA 1
ATOM 1865 C C . GLY A 1 266 ? 1.614 5.216 -24.360 1.00 95.31 266 GLY A C 1
ATOM 1866 O O . GLY A 1 266 ? 2.360 4.815 -25.250 1.00 95.31 266 GLY A O 1
ATOM 1867 N N . VAL A 1 267 ? 0.288 5.122 -24.463 1.00 93.88 267 VAL A N 1
ATOM 1868 C CA . VAL A 1 267 ? -0.368 4.463 -25.611 1.00 93.88 267 VAL A CA 1
ATOM 1869 C C . VAL A 1 267 ? -0.179 5.215 -26.935 1.00 93.88 267 VAL A C 1
ATOM 1871 O O . VAL A 1 267 ? -0.293 4.607 -27.993 1.00 93.88 267 VAL A O 1
ATOM 1874 N N . PHE A 1 268 ? 0.136 6.516 -26.878 1.00 93.38 268 PHE A N 1
ATOM 1875 C CA . PHE A 1 268 ? 0.357 7.381 -28.048 1.00 93.38 268 PHE A CA 1
ATOM 1876 C C . PHE A 1 268 ? 1.799 7.884 -28.193 1.00 93.38 268 PHE A C 1
ATOM 1878 O O . PHE A 1 268 ? 2.144 8.463 -29.221 1.00 93.38 268 PHE A O 1
ATOM 1885 N N . ALA A 1 269 ? 2.634 7.726 -27.165 1.00 91.62 269 ALA A N 1
ATOM 1886 C CA . ALA A 1 269 ? 3.983 8.278 -27.136 1.00 91.62 269 ALA A CA 1
ATOM 1887 C C . ALA A 1 269 ? 4.925 7.369 -26.345 1.00 91.62 269 ALA A C 1
ATOM 1889 O O . ALA A 1 269 ? 4.549 6.804 -25.321 1.00 91.62 269 ALA A O 1
ATOM 1890 N N . TYR A 1 270 ? 6.166 7.267 -26.811 1.00 96.12 270 TYR A N 1
ATOM 1891 C CA . TYR A 1 270 ? 7.219 6.487 -26.173 1.00 96.12 270 TYR A CA 1
ATOM 1892 C C . TYR A 1 270 ? 8.522 7.274 -26.195 1.00 96.12 270 TYR A C 1
ATOM 1894 O O . TYR A 1 270 ? 8.927 7.790 -27.241 1.00 96.12 270 TYR A O 1
ATOM 1902 N N . ARG A 1 271 ? 9.195 7.327 -25.050 1.00 95.81 271 ARG A N 1
ATOM 1903 C CA . ARG A 1 271 ? 10.560 7.828 -24.927 1.00 95.81 271 ARG A CA 1
ATOM 1904 C C . ARG A 1 271 ? 11.366 6.792 -24.161 1.00 95.81 271 ARG A C 1
ATOM 1906 O O . ARG A 1 271 ? 11.115 6.573 -22.983 1.00 95.81 271 ARG A O 1
ATOM 1913 N N . GLY A 1 272 ? 12.321 6.162 -24.839 1.00 93.06 272 GLY A N 1
ATOM 1914 C CA . GLY A 1 272 ? 13.231 5.210 -24.209 1.00 93.06 272 GLY A CA 1
ATOM 1915 C C . GLY A 1 272 ? 14.107 5.878 -23.148 1.00 93.06 272 GLY A C 1
ATOM 1916 O O . GLY A 1 272 ? 14.423 7.065 -23.241 1.00 93.06 272 GLY A O 1
ATOM 1917 N N . GLY A 1 273 ? 14.532 5.100 -22.158 1.00 92.12 273 GLY A N 1
ATOM 1918 C CA . GLY A 1 273 ? 15.417 5.561 -21.096 1.00 92.12 273 GLY A CA 1
ATOM 1919 C C . GLY A 1 273 ? 16.004 4.396 -20.311 1.00 92.12 273 GLY A C 1
ATOM 1920 O O . GLY A 1 273 ? 15.486 3.281 -20.351 1.00 92.12 273 GLY A O 1
ATOM 1921 N N . ALA A 1 274 ? 17.103 4.652 -19.603 1.00 89.94 274 ALA A N 1
ATOM 1922 C CA . ALA A 1 274 ? 17.707 3.650 -18.739 1.00 89.94 274 ALA A CA 1
ATOM 1923 C C . ALA A 1 274 ? 16.806 3.379 -17.526 1.00 89.94 274 ALA A C 1
ATOM 1925 O O . ALA A 1 274 ? 16.309 4.308 -16.882 1.00 89.94 274 ALA A O 1
ATOM 1926 N N . VAL A 1 275 ? 16.640 2.100 -17.199 1.00 90.81 275 VAL A N 1
ATOM 1927 C CA . VAL A 1 275 ? 15.895 1.624 -16.032 1.00 90.81 275 VAL A CA 1
ATOM 1928 C C . VAL A 1 275 ? 16.768 0.683 -15.200 1.00 90.81 275 VAL A C 1
ATOM 1930 O O . VAL A 1 275 ? 17.713 0.099 -15.735 1.00 90.81 275 VAL A O 1
ATOM 1933 N N . PRO A 1 276 ? 16.486 0.521 -13.896 1.00 88.00 276 PRO A N 1
ATOM 1934 C CA . PRO A 1 276 ? 17.192 -0.452 -13.072 1.00 88.00 276 PRO A CA 1
ATOM 1935 C C . PRO A 1 276 ? 17.063 -1.875 -13.631 1.00 88.00 276 PRO A C 1
ATOM 1937 O O . PRO A 1 276 ? 15.974 -2.290 -14.028 1.00 88.00 276 PRO A O 1
ATOM 1940 N N . GLY A 1 277 ? 18.157 -2.639 -13.605 1.00 87.44 277 GLY A N 1
ATOM 1941 C CA . GLY A 1 277 ? 18.177 -4.050 -14.000 1.00 87.44 277 GLY A CA 1
ATOM 1942 C C . GLY A 1 277 ? 17.532 -4.947 -12.945 1.00 87.44 277 GLY A C 1
ATOM 1943 O O . GLY A 1 277 ? 18.232 -5.639 -12.214 1.00 87.44 277 GLY A O 1
ATOM 1944 N N . VAL A 1 278 ? 16.203 -4.904 -12.828 1.00 91.31 278 VAL A N 1
ATOM 1945 C CA . VAL A 1 278 ? 15.428 -5.773 -11.928 1.00 91.31 278 VAL A CA 1
ATOM 1946 C C . VAL A 1 278 ? 14.426 -6.616 -12.725 1.00 91.31 278 VAL A C 1
ATOM 1948 O O . VAL A 1 278 ? 13.824 -6.090 -13.664 1.00 91.31 278 VAL A O 1
ATOM 1951 N N . PRO A 1 279 ? 14.187 -7.892 -12.355 1.00 93.25 279 PRO A N 1
ATOM 1952 C CA . PRO A 1 279 ? 13.359 -8.801 -13.155 1.00 93.25 279 PRO A CA 1
ATOM 1953 C C . PRO A 1 279 ? 11.947 -8.273 -13.431 1.00 93.25 279 PRO A C 1
ATOM 1955 O O . PRO A 1 279 ? 11.428 -8.438 -14.532 1.00 93.25 279 PRO A O 1
ATOM 1958 N N . LEU A 1 280 ? 11.350 -7.563 -12.465 1.00 95.00 280 LEU A N 1
ATOM 1959 C CA . LEU A 1 280 ? 10.037 -6.922 -12.602 1.00 95.00 280 LEU A CA 1
ATOM 1960 C C . LEU A 1 280 ? 9.912 -6.025 -13.845 1.00 95.00 280 LEU A C 1
ATOM 1962 O O . LEU A 1 280 ? 8.830 -5.909 -14.416 1.00 95.00 280 LEU A O 1
ATOM 1966 N N . LEU A 1 281 ? 11.008 -5.379 -14.247 1.00 93.62 281 LEU A N 1
ATOM 1967 C CA . LEU A 1 281 ? 11.044 -4.436 -15.361 1.00 93.62 281 LEU A CA 1
ATOM 1968 C C . LEU A 1 281 ? 11.417 -5.097 -16.696 1.00 93.62 281 LEU A C 1
ATOM 1970 O O . LEU A 1 281 ? 11.385 -4.429 -17.724 1.00 93.62 281 LEU A O 1
ATOM 1974 N N . GLY A 1 282 ? 11.710 -6.402 -16.724 1.00 92.38 282 GLY A N 1
ATOM 1975 C CA . GLY A 1 282 ? 12.082 -7.110 -17.957 1.00 92.38 282 GLY A CA 1
ATOM 1976 C C . GLY A 1 282 ? 10.968 -7.170 -19.012 1.00 92.38 282 GLY A C 1
ATOM 1977 O O . GLY A 1 282 ? 11.248 -7.405 -20.180 1.00 92.38 282 GLY A O 1
ATOM 1978 N N . GLY A 1 283 ? 9.712 -6.925 -18.616 1.00 91.69 283 GLY A N 1
ATOM 1979 C CA . GLY A 1 283 ? 8.558 -6.813 -19.517 1.00 91.69 283 GLY A CA 1
ATOM 1980 C C . GLY A 1 283 ? 8.361 -5.434 -20.154 1.00 91.69 283 GLY A C 1
ATOM 1981 O O . GLY A 1 283 ? 7.365 -5.234 -20.849 1.00 91.69 283 GLY A O 1
ATOM 1982 N N . LEU A 1 284 ? 9.243 -4.464 -19.893 1.00 93.88 284 LEU A N 1
ATOM 1983 C CA . LEU A 1 284 ? 9.122 -3.129 -20.476 1.00 93.88 284 LEU A CA 1
ATOM 1984 C C . LEU A 1 284 ? 9.365 -3.155 -21.995 1.00 93.88 284 LEU A C 1
ATOM 1986 O O . LEU A 1 284 ? 10.251 -3.869 -22.464 1.00 93.88 284 LEU A O 1
ATOM 1990 N N . PRO A 1 285 ? 8.611 -2.361 -22.774 1.00 90.94 285 PRO A N 1
ATOM 1991 C CA . PRO A 1 285 ? 8.795 -2.295 -24.216 1.00 90.94 285 PRO A CA 1
ATOM 1992 C C . PRO A 1 285 ? 10.080 -1.548 -24.596 1.00 90.94 285 PRO A C 1
ATOM 1994 O O . PRO A 1 285 ? 10.397 -0.494 -24.040 1.00 90.94 285 PRO A O 1
ATOM 1997 N N . GLU A 1 286 ? 10.774 -2.056 -25.614 1.00 89.06 286 GLU A N 1
ATOM 1998 C CA . GLU A 1 286 ? 11.976 -1.433 -26.194 1.00 89.06 286 GLU A CA 1
ATOM 1999 C C . GLU A 1 286 ? 11.649 -0.364 -27.250 1.00 89.06 286 GLU A C 1
ATOM 2001 O O . GLU A 1 286 ? 12.472 0.493 -27.564 1.00 89.06 286 GLU A O 1
ATOM 2006 N N . HI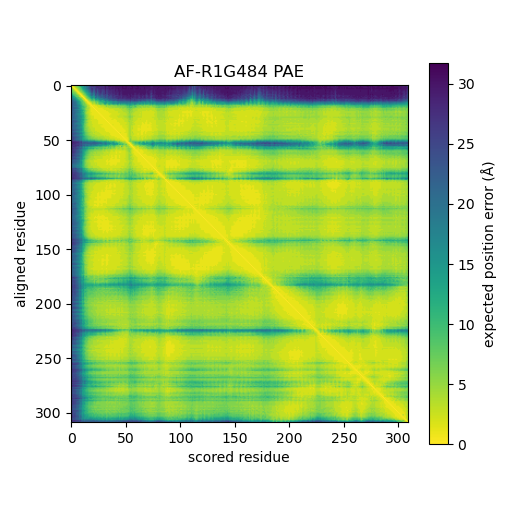S A 1 287 ? 10.445 -0.415 -27.822 1.00 90.88 287 HIS A N 1
ATOM 2007 C CA . HIS A 1 287 ? 9.972 0.514 -28.842 1.00 90.88 287 HIS A CA 1
ATOM 2008 C C . HIS A 1 287 ? 8.452 0.691 -28.765 1.00 90.88 287 HIS A C 1
ATOM 2010 O O . HIS A 1 287 ? 7.727 -0.158 -28.246 1.00 90.88 287 HIS A O 1
ATOM 2016 N N . HIS A 1 288 ? 7.966 1.804 -29.314 1.00 92.88 288 HIS A N 1
ATOM 2017 C CA . HIS A 1 288 ? 6.536 2.046 -29.493 1.00 92.88 288 HIS A CA 1
ATOM 2018 C C . HIS A 1 288 ? 5.926 1.055 -30.491 1.00 92.88 288 HIS A C 1
ATOM 2020 O O . HIS A 1 288 ? 6.476 0.855 -31.577 1.00 92.88 288 HIS A O 1
ATOM 2026 N N . ALA A 1 289 ? 4.745 0.520 -30.169 1.00 92.81 289 ALA A N 1
ATOM 2027 C CA . ALA A 1 289 ? 3.941 -0.245 -31.114 1.00 92.81 289 ALA A CA 1
ATOM 2028 C C . ALA A 1 289 ? 2.646 0.497 -31.473 1.00 92.81 289 ALA A C 1
ATOM 2030 O O . ALA A 1 289 ? 1.855 0.853 -30.602 1.00 92.81 289 ALA A O 1
ATOM 2031 N N . GLY A 1 290 ? 2.383 0.652 -32.774 1.00 93.38 290 GLY A N 1
ATOM 2032 C CA . GLY A 1 290 ? 1.235 1.422 -33.273 1.00 93.38 290 GLY A CA 1
ATOM 2033 C C . GLY A 1 290 ? -0.146 0.853 -32.924 1.00 93.38 290 GLY A C 1
ATOM 2034 O O . GLY A 1 290 ? -1.145 1.537 -33.111 1.00 93.38 290 GLY A O 1
ATOM 2035 N N . TRP A 1 291 ? -0.223 -0.380 -32.411 1.00 94.62 291 TRP A N 1
ATOM 2036 C CA . TRP A 1 291 ? -1.479 -1.007 -31.991 1.00 94.62 291 TRP A CA 1
ATOM 2037 C C . TRP A 1 291 ? -1.848 -0.718 -30.529 1.00 94.62 291 TRP A C 1
ATOM 2039 O O . TRP A 1 291 ? -2.977 -1.007 -30.138 1.00 94.62 291 TRP A O 1
ATOM 2049 N N . TRP A 1 292 ? -0.957 -0.132 -29.718 1.00 95.25 292 TRP A N 1
ATOM 2050 C CA . TRP A 1 292 ? -1.231 0.169 -28.304 1.00 95.25 292 TRP A CA 1
ATOM 2051 C C . TRP A 1 292 ? -2.529 0.953 -28.046 1.00 95.25 292 TRP A C 1
ATOM 2053 O O . TRP A 1 292 ? -3.204 0.616 -27.072 1.00 95.25 292 TRP A O 1
ATOM 2063 N N . PRO A 1 293 ? -2.964 1.908 -28.900 1.00 95.56 293 PRO A N 1
ATOM 2064 C CA . PRO A 1 293 ? -4.258 2.568 -28.729 1.00 95.56 293 PRO A CA 1
ATOM 2065 C C . PRO A 1 293 ? -5.456 1.610 -28.692 1.00 95.56 293 PRO A C 1
ATOM 2067 O O . PRO A 1 293 ? -6.461 1.921 -28.057 1.00 95.56 293 PRO A O 1
ATOM 2070 N N . ALA A 1 294 ? -5.360 0.424 -29.305 1.00 94.88 294 ALA A N 1
ATOM 2071 C CA . ALA A 1 294 ? -6.421 -0.581 -29.251 1.00 94.88 294 ALA A CA 1
ATOM 2072 C C . ALA A 1 294 ? -6.698 -1.074 -27.818 1.00 94.88 294 ALA A C 1
ATOM 2074 O O . ALA A 1 294 ? -7.819 -1.479 -27.523 1.00 94.88 294 ALA A O 1
ATOM 2075 N N . LEU A 1 295 ? -5.723 -0.989 -26.903 1.00 93.94 295 LEU A N 1
ATOM 2076 C CA . LEU A 1 295 ? -5.894 -1.378 -25.497 1.00 93.94 295 LEU A CA 1
ATOM 2077 C C . LEU A 1 295 ? -6.888 -0.487 -24.740 1.00 93.94 295 LEU A C 1
ATOM 2079 O O . LEU A 1 295 ? -7.427 -0.927 -23.725 1.00 93.94 295 LEU A O 1
ATOM 2083 N N . LEU A 1 296 ? -7.209 0.708 -25.255 1.00 94.19 296 LEU A N 1
ATOM 2084 C CA . LEU A 1 296 ? -8.250 1.584 -24.701 1.00 94.19 296 LEU A CA 1
ATOM 2085 C C . LEU A 1 296 ? -9.658 0.962 -24.775 1.00 94.19 296 LEU A C 1
ATOM 2087 O O . LEU A 1 296 ? -10.577 1.429 -24.101 1.00 94.19 296 LEU A O 1
ATOM 2091 N N . VAL A 1 297 ? -9.832 -0.134 -25.522 1.00 95.12 297 VAL A N 1
ATOM 2092 C CA . VAL A 1 297 ? -11.059 -0.940 -25.470 1.00 95.12 297 VAL A CA 1
ATOM 2093 C C . VAL A 1 297 ? -11.305 -1.528 -24.077 1.00 95.12 297 VAL A C 1
ATOM 2095 O O . VAL A 1 297 ? -12.456 -1.674 -23.678 1.00 95.12 297 VAL A O 1
ATOM 2098 N N . LEU A 1 298 ? -10.247 -1.825 -23.310 1.00 93.31 298 LEU A N 1
ATOM 2099 C CA . LEU A 1 298 ? -10.350 -2.411 -21.971 1.00 93.31 298 LEU A CA 1
ATOM 2100 C C . LEU A 1 298 ? -11.070 -1.470 -20.990 1.00 93.31 298 LEU A C 1
ATOM 2102 O O . LEU A 1 298 ? -12.093 -1.881 -20.432 1.00 93.31 298 LEU A O 1
ATOM 2106 N N . PRO A 1 299 ? -10.628 -0.209 -20.790 1.00 93.38 299 PRO A N 1
ATOM 2107 C CA . PRO A 1 299 ? -11.359 0.711 -19.931 1.00 93.38 299 PRO A CA 1
ATOM 2108 C C . PRO A 1 299 ? -12.729 1.105 -20.485 1.00 93.38 299 PRO A C 1
ATOM 2110 O O . PRO A 1 299 ? -13.658 1.276 -19.695 1.00 93.38 299 PRO A O 1
ATOM 2113 N N . ALA A 1 300 ? -12.897 1.189 -21.810 1.00 92.44 300 ALA A N 1
ATOM 2114 C CA . ALA A 1 300 ? -14.205 1.449 -22.412 1.00 92.44 300 ALA A CA 1
ATOM 2115 C C . ALA A 1 300 ? -15.212 0.327 -22.092 1.00 92.44 300 ALA A C 1
ATOM 2117 O O . ALA A 1 300 ? -16.335 0.605 -21.672 1.00 92.44 300 ALA A O 1
ATOM 2118 N N . ALA A 1 301 ? -14.795 -0.936 -22.217 1.00 91.75 301 ALA A N 1
ATOM 2119 C CA . ALA A 1 301 ? -15.616 -2.095 -21.879 1.00 91.75 301 ALA A CA 1
ATOM 2120 C C . ALA A 1 301 ? -15.923 -2.163 -20.376 1.00 91.75 301 ALA A C 1
ATOM 2122 O O . ALA A 1 301 ? -17.068 -2.403 -20.000 1.00 91.75 301 ALA A O 1
ATOM 2123 N N . ALA A 1 302 ? -14.937 -1.901 -19.510 1.00 90.38 302 ALA A N 1
ATOM 2124 C CA . ALA A 1 302 ? -15.152 -1.863 -18.062 1.00 90.38 302 ALA A CA 1
ATOM 2125 C C . ALA A 1 302 ? -16.169 -0.779 -17.661 1.00 90.38 302 ALA A C 1
ATOM 2127 O O . ALA A 1 302 ? -17.061 -1.042 -16.854 1.00 90.38 302 ALA A O 1
ATOM 2128 N N . GLY A 1 303 ? -16.076 0.414 -18.261 1.00 88.06 303 GLY A N 1
ATOM 2129 C CA . GLY A 1 303 ? -17.036 1.499 -18.055 1.00 88.06 303 GLY A CA 1
ATOM 2130 C C . GLY A 1 303 ? -18.441 1.151 -18.551 1.00 88.06 303 GLY A C 1
ATOM 2131 O O . GLY A 1 303 ? -19.413 1.381 -17.835 1.00 88.06 303 GLY A O 1
ATOM 2132 N N . ALA A 1 304 ? -18.552 0.538 -19.733 1.00 89.75 304 ALA A N 1
ATOM 2133 C CA . ALA A 1 304 ? -19.834 0.096 -20.281 1.00 89.75 304 ALA A CA 1
ATOM 2134 C C . ALA A 1 304 ? -20.502 -0.972 -19.398 1.00 89.75 304 ALA A C 1
ATOM 2136 O O . ALA A 1 304 ? -21.693 -0.871 -19.114 1.00 89.75 304 ALA A O 1
ATOM 2137 N N . LEU A 1 305 ? -19.735 -1.956 -18.914 1.00 86.50 305 LEU A N 1
ATOM 2138 C CA . LEU A 1 305 ? -20.235 -2.996 -18.011 1.00 86.50 305 LEU A CA 1
ATOM 2139 C C . LEU A 1 305 ? -20.694 -2.417 -16.669 1.00 86.50 305 LEU A C 1
ATOM 2141 O O . LEU A 1 305 ? -21.754 -2.793 -16.182 1.00 86.50 305 LEU A O 1
ATOM 2145 N N . ALA A 1 306 ? -19.928 -1.490 -16.087 1.00 85.50 306 ALA A N 1
ATOM 2146 C CA . ALA A 1 306 ? -20.272 -0.866 -14.810 1.00 85.50 306 ALA A CA 1
ATOM 2147 C C . ALA A 1 306 ? -21.460 0.106 -14.910 1.00 85.50 306 ALA A C 1
ATOM 2149 O O . ALA A 1 306 ? -22.179 0.283 -13.930 1.00 85.50 306 ALA A O 1
ATOM 2150 N N . GLY A 1 307 ? -21.656 0.750 -16.067 1.00 78.88 307 GLY A N 1
ATOM 2151 C CA . GLY A 1 307 ? -22.772 1.670 -16.308 1.00 78.88 307 GLY A CA 1
ATOM 2152 C C . GLY A 1 307 ? -24.088 0.986 -16.687 1.00 78.88 307 GLY A C 1
ATOM 2153 O O . GLY A 1 307 ? -25.136 1.622 -16.619 1.00 78.88 307 GLY A O 1
ATOM 2154 N N . TRP A 1 308 ? -24.047 -0.287 -17.093 1.00 76.81 308 TRP A N 1
ATOM 2155 C CA . TRP A 1 308 ? -25.237 -1.063 -17.460 1.00 76.81 308 TRP A CA 1
ATOM 2156 C C . TRP A 1 308 ? -25.944 -1.708 -16.251 1.00 76.81 308 TRP A C 1
ATOM 2158 O O . TRP A 1 308 ? -27.127 -2.035 -16.336 1.00 76.81 308 TRP A O 1
ATOM 2168 N N . THR A 1 309 ? -25.225 -1.916 -15.143 1.00 60.81 309 THR A N 1
ATOM 2169 C CA . THR A 1 309 ? -25.712 -2.543 -13.895 1.00 60.81 309 THR A CA 1
ATOM 2170 C C . THR A 1 309 ? -26.292 -1.540 -12.911 1.00 60.81 309 THR A C 1
ATOM 2172 O O . THR A 1 309 ? -27.300 -1.877 -12.252 1.00 60.81 309 THR A O 1
#